Protein AF-0000000073029406 (afdb_homodimer)

Secondary structure (DSSP, 8-state):
----------GGGHHHHHHHHHHHHHHHHHHHHHHHHHHHHHHHHT-----TTPPP-PPP-SSHHHHHHHHHHHHHHHHHHHHHHHHHHHHHS-TTSHHHHHHHHHHHHHHHHHHHHHHHHHHHHHHH-TTPPPPPPPPPP-----HHHHHHHHHHHHHHHHHHHHHHHHHHHHHHHH--/----------GGGHHHHHHHHHHHHHHHHHHHHHHHHHHHHHHHHT-----TTPPP-PPP-SSHHHHHHHHHHHHHHHHHHHHHHHHHHHHHS-TTSHHHHHHHHHHHHHHHHHHHHHHHHHHHHHHH-TTPPPPPPPPPP-----HHHHHHHHHHHHHHHHHHHHHHHHHHHHHHHH--

Nearest PDB structures (foldseek):
  4mhl-assembly1_A  TM=6.253E-01  e=1.022E-01  Homo sapiens
  8d74-assembly1_D  TM=6.247E-01  e=1.801E-01  Homo sapiens
  1emr-assembly1_A  TM=6.175E-01  e=2.102E-01  Homo sapiens
  1cnt-assembly2_3  TM=7.368E-01  e=1.152E+00  Homo sapiens
  7w7j-assembly1_A  TM=5.923E-01  e=2.251E+00  Equus caballus

Structure (mmCIF, N/CA/C/O backbone):
data_AF-0000000073029406-model_v1
#
loop_
_entity.id
_entity.type
_entity.pdbx_description
1 polymer 'Ciliary neurotrophic factor'
#
loop_
_atom_site.group_PDB
_atom_site.id
_atom_site.type_symbol
_atom_site.label_atom_id
_atom_site.label_alt_id
_atom_site.label_comp_id
_atom_site.label_asym_id
_atom_site.label_entity_id
_atom_site.label_seq_id
_atom_site.pdbx_PDB_ins_code
_atom_site.Cartn_x
_atom_site.Cartn_y
_atom_site.Cartn_z
_atom_site.occupancy
_atom_site.B_iso_or_equiv
_atom_site.auth_seq_id
_atom_site.auth_comp_id
_atom_site.auth_asym_id
_atom_site.auth_atom_id
_atom_site.pdbx_PDB_model_num
ATOM 1 N N . MET A 1 1 ? -9.586 -21.781 -35.562 1 22.88 1 MET A N 1
ATOM 2 C CA . MET A 1 1 ? -10.586 -22.625 -34.938 1 22.88 1 MET A CA 1
ATOM 3 C C . MET A 1 1 ? -10.109 -23.109 -33.562 1 22.88 1 MET A C 1
ATOM 5 O O . MET A 1 1 ? -9.398 -24.109 -33.469 1 22.88 1 MET A O 1
ATOM 9 N N . LEU A 1 2 ? -9.547 -22.172 -32.812 1 30.31 2 LEU A N 1
ATOM 10 C CA . LEU A 1 2 ? -8.781 -22.312 -31.562 1 30.31 2 LEU A CA 1
ATOM 11 C C . LEU A 1 2 ? -9.57 -23.094 -30.531 1 30.31 2 LEU A C 1
ATOM 13 O O . LEU A 1 2 ? -10.625 -22.641 -30.062 1 30.31 2 LEU A O 1
ATOM 17 N N . GLU A 1 3 ? -9.703 -24.406 -30.656 1 30.16 3 GLU A N 1
ATOM 18 C CA . GLU A 1 3 ? -10.398 -25.375 -29.828 1 30.16 3 GLU A CA 1
ATOM 19 C C . GLU A 1 3 ? -10.078 -25.172 -28.344 1 30.16 3 GLU A C 1
ATOM 21 O O . GLU A 1 3 ? -8.922 -25.281 -27.938 1 30.16 3 GLU A O 1
ATOM 26 N N . THR A 1 4 ? -10.57 -24.203 -27.734 1 38.28 4 THR A N 1
ATOM 27 C CA . THR A 1 4 ? -10.531 -24 -26.297 1 38.28 4 THR A CA 1
ATOM 28 C C . THR A 1 4 ? -10.82 -25.312 -25.562 1 38.28 4 THR A C 1
ATOM 30 O O . THR A 1 4 ? -11.938 -25.844 -25.641 1 38.28 4 THR A O 1
ATOM 33 N N . ALA A 1 5 ? -9.938 -26.281 -25.516 1 40.28 5 ALA A N 1
ATOM 34 C CA . ALA A 1 5 ? -10.023 -27.625 -24.953 1 40.28 5 ALA A CA 1
ATOM 35 C C . ALA A 1 5 ? -10.711 -27.609 -23.594 1 40.28 5 ALA A C 1
ATOM 37 O O . ALA A 1 5 ? -10.25 -26.953 -22.672 1 40.28 5 ALA A O 1
ATOM 38 N N . ARG A 1 6 ? -11.953 -27.828 -23.484 1 44.91 6 ARG A N 1
ATOM 39 C CA . ARG A 1 6 ? -12.859 -28.094 -22.359 1 44.91 6 ARG A CA 1
ATOM 40 C C . ARG A 1 6 ? -12.281 -29.141 -21.422 1 44.91 6 ARG A C 1
ATOM 42 O O . ARG A 1 6 ? -11.984 -30.266 -21.844 1 44.91 6 ARG A O 1
ATOM 49 N N . ALA A 1 7 ? -11.484 -28.859 -20.453 1 52.12 7 ALA A N 1
ATOM 50 C CA . ALA A 1 7 ? -11.102 -29.906 -19.5 1 52.12 7 ALA A CA 1
ATOM 51 C C . ALA A 1 7 ? -12.328 -30.562 -18.891 1 52.12 7 ALA A C 1
ATOM 53 O O . ALA A 1 7 ? -13.008 -29.953 -18.047 1 52.12 7 ALA A O 1
ATOM 54 N N . ALA A 1 8 ? -13.102 -31.281 -19.547 1 56.12 8 ALA A N 1
ATOM 55 C CA . ALA A 1 8 ? -14.281 -31.984 -19.062 1 56.12 8 ALA A CA 1
ATOM 56 C C . ALA A 1 8 ? -13.891 -33.125 -18.094 1 56.12 8 ALA A C 1
ATOM 58 O O . ALA A 1 8 ? -13 -33.906 -18.406 1 56.12 8 ALA A O 1
ATOM 59 N N . PRO A 1 9 ? -14.188 -32.938 -16.75 1 58.25 9 PRO A N 1
ATOM 60 C CA . PRO A 1 9 ? -13.992 -34.094 -15.883 1 58.25 9 PRO A CA 1
ATOM 61 C C . PRO A 1 9 ? -14.555 -35.375 -16.5 1 58.25 9 PRO A C 1
ATOM 63 O O . PRO A 1 9 ? -15.414 -35.312 -17.375 1 58.25 9 PRO A O 1
ATOM 66 N N . HIS A 1 10 ? -13.93 -36.438 -16.328 1 58 10 HIS A N 1
ATOM 67 C CA . HIS A 1 10 ? -14.594 -37.688 -16.672 1 58 10 HIS A CA 1
ATOM 68 C C . HIS A 1 10 ? -16.031 -37.688 -16.172 1 58 10 HIS A C 1
ATOM 70 O O . HIS A 1 10 ? -16.359 -37.031 -15.18 1 58 10 HIS A O 1
ATOM 76 N N . SER A 1 11 ? -17.062 -38.031 -16.844 1 58.53 11 SER A N 1
ATOM 77 C CA . SER A 1 11 ? -18.516 -38.062 -16.703 1 58.53 11 SER A CA 1
ATOM 78 C C . SER A 1 11 ? -18.922 -38.125 -15.242 1 58.53 11 SER A C 1
ATOM 80 O O . SER A 1 11 ? -19.797 -37.375 -14.805 1 58.53 11 SER A O 1
ATOM 82 N N . GLY A 1 12 ? -18.547 -39 -14.422 1 61.97 12 GLY A N 1
ATOM 83 C CA . GLY A 1 12 ? -19.047 -39.25 -13.078 1 61.97 12 GLY A CA 1
ATOM 84 C C . GLY A 1 12 ? -18.562 -38.219 -12.07 1 61.97 12 GLY A C 1
ATOM 85 O O . GLY A 1 12 ? -19.109 -38.125 -10.961 1 61.97 12 GLY A O 1
ATOM 86 N N . ASN A 1 13 ? -17.562 -37.344 -12.414 1 75.69 13 ASN A N 1
ATOM 87 C CA . ASN A 1 13 ? -16.938 -36.531 -11.367 1 75.69 13 ASN A CA 1
ATOM 88 C C . ASN A 1 13 ? -17.234 -35.062 -11.547 1 75.69 13 ASN A C 1
ATOM 90 O O . ASN A 1 13 ? -16.562 -34.219 -10.953 1 75.69 13 ASN A O 1
ATOM 94 N N . VAL A 1 14 ? -18.297 -34.906 -12.32 1 79.44 14 VAL A N 1
ATOM 95 C CA . VAL A 1 14 ? -18.625 -33.531 -12.633 1 79.44 14 VAL A CA 1
ATOM 96 C C . VAL A 1 14 ? -19.125 -32.812 -11.383 1 79.44 14 VAL A C 1
ATOM 98 O O . VAL A 1 14 ? -18.703 -31.688 -11.094 1 79.44 14 VAL A O 1
ATOM 101 N N . ASP A 1 15 ? -19.953 -33.562 -10.703 1 85.25 15 ASP A N 1
ATOM 102 C CA . ASP A 1 15 ? -20.484 -32.969 -9.484 1 85.25 15 ASP A CA 1
ATOM 103 C C . ASP A 1 15 ? -19.391 -32.688 -8.469 1 85.25 15 ASP A C 1
ATOM 105 O O . ASP A 1 15 ? -19.391 -31.641 -7.816 1 85.25 15 ASP A O 1
ATOM 109 N N . LYS A 1 16 ? -18.516 -33.656 -8.398 1 87.75 16 LYS A N 1
ATOM 110 C CA . LYS A 1 16 ? -17.391 -33.469 -7.477 1 87.75 16 LYS A CA 1
ATOM 111 C C . LYS A 1 16 ? -16.516 -32.312 -7.891 1 87.75 16 LYS A C 1
ATOM 113 O O . LYS A 1 16 ? -16.062 -31.531 -7.043 1 87.75 16 LYS A O 1
ATOM 118 N N . TYR A 1 17 ? -16.375 -32.125 -9.148 1 90.06 17 TYR A N 1
ATOM 119 C CA . TYR A 1 17 ? -15.547 -31.031 -9.672 1 90.06 17 TYR A CA 1
ATOM 120 C C . TYR A 1 17 ? -16.203 -29.672 -9.414 1 90.06 17 TYR A C 1
ATOM 122 O O . TYR A 1 17 ? -15.531 -28.734 -8.969 1 90.06 17 TYR A O 1
ATOM 130 N N . GLN A 1 18 ? -17.453 -29.625 -9.648 1 90.25 18 GLN A N 1
ATOM 131 C CA . GLN A 1 18 ? -18.156 -28.359 -9.477 1 90.25 18 GLN A CA 1
ATOM 132 C C . GLN A 1 18 ? -18.141 -27.922 -8.016 1 90.25 18 GLN A C 1
ATOM 134 O O . GLN A 1 18 ? -17.938 -26.734 -7.73 1 90.25 18 GLN A O 1
ATOM 139 N N . LYS A 1 19 ? -18.281 -28.875 -7.191 1 91.56 19 LYS A N 1
ATOM 140 C CA . LYS A 1 19 ? -18.25 -28.562 -5.766 1 91.56 19 LYS A CA 1
ATOM 141 C C . LYS A 1 19 ? -16.859 -28.094 -5.336 1 91.56 19 LYS A C 1
ATOM 143 O O . LYS A 1 19 ? -16.734 -27.109 -4.609 1 91.56 19 LYS A O 1
ATOM 148 N N . ALA A 1 20 ? -15.891 -28.812 -5.777 1 93.25 20 ALA A N 1
ATOM 149 C CA . ALA A 1 20 ? -14.516 -28.453 -5.457 1 93.25 20 ALA A CA 1
ATOM 150 C C . ALA A 1 20 ? -14.156 -27.078 -6.012 1 93.25 20 ALA A C 1
ATOM 152 O O . ALA A 1 20 ? -13.469 -26.297 -5.355 1 93.25 20 ALA A O 1
ATOM 153 N N . LEU A 1 21 ? -14.633 -26.797 -7.16 1 93.81 21 LEU A N 1
ATOM 154 C CA . LEU A 1 21 ? -14.367 -25.516 -7.797 1 93.81 21 LEU A CA 1
ATOM 155 C C . LEU A 1 21 ? -15.016 -24.375 -7.023 1 93.81 21 LEU A C 1
ATOM 157 O O . LEU A 1 21 ? -14.398 -23.328 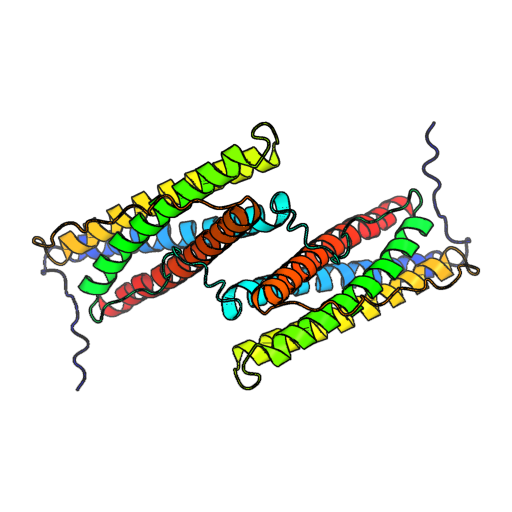-6.801 1 93.81 21 LEU A O 1
ATOM 161 N N . GLU A 1 22 ? -16.203 -24.578 -6.594 1 93.62 22 GLU A N 1
ATOM 162 C CA . GLU A 1 22 ? -16.922 -23.562 -5.828 1 93.62 22 GLU A CA 1
ATOM 163 C C . GLU A 1 22 ? -16.203 -23.25 -4.52 1 93.62 22 GLU A C 1
ATOM 165 O O . GLU A 1 22 ? -16.078 -22.094 -4.133 1 93.62 22 GLU A O 1
ATOM 170 N N . GLN A 1 23 ? -15.703 -24.266 -3.9 1 94.69 23 GLN A N 1
ATOM 171 C CA . GLN A 1 23 ? -14.953 -24.094 -2.664 1 94.69 23 GLN A CA 1
ATOM 172 C C . GLN A 1 23 ? -13.664 -23.312 -2.912 1 94.69 23 GLN A C 1
ATOM 174 O O . GLN A 1 23 ? -13.266 -22.484 -2.098 1 94.69 23 GLN A O 1
ATOM 179 N N . THR A 1 24 ? -13.07 -23.641 -4 1 95.5 24 THR A N 1
ATOM 180 C CA . THR A 1 24 ? -11.828 -22.969 -4.359 1 95.5 24 THR A CA 1
ATOM 181 C C . THR A 1 24 ? -12.078 -21.484 -4.648 1 95.5 24 THR A C 1
ATOM 183 O O . THR A 1 24 ? -11.297 -20.625 -4.238 1 95.5 24 THR A O 1
ATOM 186 N N . ILE A 1 25 ? -13.141 -21.188 -5.277 1 94.56 25 ILE A N 1
ATOM 187 C CA . ILE A 1 25 ? -13.492 -19.797 -5.59 1 94.56 25 ILE A CA 1
ATOM 188 C C . ILE A 1 25 ? -13.75 -19.031 -4.297 1 94.56 25 ILE A C 1
ATOM 190 O O . ILE A 1 25 ? -13.242 -17.922 -4.121 1 94.56 25 ILE A O 1
ATOM 194 N N . GLU A 1 26 ? -14.43 -19.641 -3.367 1 94.94 26 GLU A N 1
ATOM 195 C CA . GLU A 1 26 ? -14.734 -18.984 -2.102 1 94.94 26 GLU A CA 1
ATOM 196 C C . GLU A 1 26 ? -13.469 -18.719 -1.299 1 94.94 26 GLU A C 1
ATOM 198 O O . GLU A 1 26 ? -13.305 -17.641 -0.734 1 94.94 26 GLU A O 1
ATOM 203 N N . LEU A 1 27 ? -12.633 -19.688 -1.264 1 96 27 LEU A N 1
ATOM 204 C CA . LEU A 1 27 ? -11.367 -19.516 -0.561 1 96 27 LEU A CA 1
ATOM 205 C C . LEU A 1 27 ? -10.531 -18.422 -1.211 1 96 27 LEU A C 1
ATOM 207 O O . LEU A 1 27 ? -9.883 -17.625 -0.516 1 96 27 LEU A O 1
ATOM 211 N N . SER A 1 28 ? -10.531 -18.406 -2.523 1 95.12 28 SER A N 1
ATOM 212 C CA . SER A 1 28 ? -9.758 -17.406 -3.254 1 95.12 28 SER A CA 1
ATOM 213 C C . SER A 1 28 ? -10.273 -16 -2.967 1 95.12 28 SER A C 1
ATOM 215 O O . SER A 1 28 ? -9.484 -15.062 -2.811 1 95.12 28 SER A O 1
ATOM 217 N N . LYS A 1 29 ? -11.594 -15.836 -2.861 1 92.88 29 LYS A N 1
ATOM 218 C CA . LYS A 1 29 ? -12.195 -14.547 -2.525 1 92.88 29 LYS A CA 1
ATOM 219 C C . LYS A 1 29 ? -11.75 -14.078 -1.141 1 92.88 29 LYS A C 1
ATOM 221 O O . LYS A 1 29 ? -11.32 -12.938 -0.973 1 92.88 29 LYS A O 1
ATOM 226 N N . LEU A 1 30 ? -11.844 -14.953 -0.212 1 93.69 30 LEU A N 1
ATOM 227 C CA . LEU A 1 30 ? -11.453 -14.656 1.161 1 93.69 30 LEU A CA 1
ATOM 228 C C . LEU A 1 30 ? -9.969 -14.312 1.24 1 93.69 30 LEU A C 1
ATOM 230 O O . LEU A 1 30 ? -9.586 -13.328 1.887 1 93.69 30 LEU A O 1
ATOM 234 N N . SER A 1 31 ? -9.156 -15.141 0.616 1 95.38 31 SER A N 1
ATOM 235 C CA . SER A 1 31 ? -7.707 -14.945 0.644 1 95.38 31 SER A CA 1
ATOM 236 C C . SER A 1 31 ? -7.312 -13.617 0.005 1 95.38 31 SER A C 1
ATOM 238 O O . SER A 1 31 ? -6.418 -12.93 0.496 1 95.38 31 SER A O 1
ATOM 240 N N . ASP A 1 32 ? -7.957 -13.273 -1.094 1 91.25 32 ASP A N 1
ATOM 241 C CA . ASP A 1 32 ? -7.707 -12.008 -1.782 1 91.25 32 ASP A CA 1
ATOM 242 C C . ASP A 1 32 ? -8.023 -10.82 -0.879 1 91.25 32 ASP A C 1
ATOM 244 O O . ASP A 1 32 ? -7.234 -9.875 -0.78 1 91.25 32 ASP A O 1
ATOM 248 N N . HIS A 1 33 ? -9.125 -10.906 -0.229 1 85.25 33 HIS A N 1
ATOM 249 C CA . HIS A 1 33 ? -9.531 -9.859 0.705 1 85.25 33 HIS A CA 1
ATOM 250 C C . HIS A 1 33 ? -8.539 -9.727 1.853 1 85.25 33 HIS A C 1
ATOM 252 O O . HIS A 1 33 ? -8.102 -8.625 2.182 1 85.25 33 HIS A O 1
ATOM 258 N N . GLU A 1 34 ? -8.141 -10.844 2.465 1 90.31 34 GLU A N 1
ATOM 259 C CA . GLU A 1 34 ? -7.223 -10.852 3.598 1 90.31 34 GLU A CA 1
ATOM 260 C C . GLU A 1 34 ? -5.832 -10.375 3.184 1 90.31 34 GLU A C 1
ATOM 262 O O . GLU A 1 34 ? -5.133 -9.727 3.967 1 90.31 34 GLU A O 1
ATOM 267 N N . ALA A 1 35 ? -5.457 -10.703 1.993 1 91.69 35 ALA A N 1
ATOM 268 C CA . ALA A 1 35 ? -4.164 -10.25 1.49 1 91.69 35 ALA A CA 1
ATOM 269 C C . ALA A 1 35 ? -4.125 -8.734 1.364 1 91.69 35 ALA A C 1
ATOM 271 O O . ALA A 1 35 ? -3.086 -8.109 1.605 1 91.69 35 ALA A O 1
ATOM 272 N N . GLY A 1 36 ? -5.25 -8.109 1.005 1 83.19 36 GLY A N 1
ATOM 273 C CA . GLY A 1 36 ? -5.336 -6.656 0.983 1 83.19 36 GLY A CA 1
ATOM 274 C C . GLY A 1 36 ? -5.152 -6.023 2.352 1 83.19 36 GLY A C 1
ATOM 275 O O . GLY A 1 36 ? -4.426 -5.039 2.492 1 83.19 36 GLY A O 1
ATOM 276 N N . ILE A 1 37 ? -5.805 -6.645 3.354 1 81.88 37 ILE A N 1
ATOM 277 C CA . ILE A 1 37 ? -5.68 -6.172 4.727 1 81.88 37 ILE A CA 1
ATOM 278 C C . ILE A 1 37 ? -4.23 -6.305 5.191 1 81.88 37 ILE A C 1
ATOM 280 O O . ILE A 1 37 ? -3.688 -5.395 5.82 1 81.88 37 ILE A O 1
ATOM 284 N N . LEU A 1 38 ? -3.592 -7.422 4.852 1 89.88 38 LEU A N 1
ATOM 285 C CA . LEU A 1 38 ? -2.201 -7.66 5.223 1 89.88 38 LEU A CA 1
ATOM 286 C C . LEU A 1 38 ? -1.284 -6.621 4.586 1 89.88 38 LEU A C 1
ATOM 288 O O . LEU A 1 38 ? -0.446 -6.027 5.266 1 89.88 38 LEU A O 1
ATOM 292 N N . LEU A 1 39 ? -1.454 -6.395 3.303 1 84.06 39 LEU A N 1
ATOM 293 C CA . LEU A 1 39 ? -0.622 -5.426 2.598 1 84.06 39 LEU A CA 1
ATOM 294 C C . LEU A 1 39 ? -0.772 -4.035 3.203 1 84.06 39 LEU A C 1
ATOM 296 O O . LEU A 1 39 ? 0.223 -3.348 3.443 1 84.06 39 LEU A O 1
ATOM 300 N N . THR A 1 40 ? -1.972 -3.65 3.527 1 73.56 40 THR A N 1
ATOM 301 C CA . THR A 1 40 ? -2.248 -2.344 4.117 1 73.56 40 THR A CA 1
ATOM 302 C C . THR A 1 40 ? -1.627 -2.236 5.508 1 73.56 40 THR A C 1
ATOM 304 O O . THR A 1 40 ? -1.038 -1.209 5.852 1 73.56 40 THR A O 1
ATOM 307 N N . SER A 1 41 ? -1.779 -3.289 6.289 1 75.94 41 SER A N 1
ATOM 308 C CA . SER A 1 41 ? -1.184 -3.314 7.621 1 75.94 41 SER A CA 1
ATOM 309 C C . SER A 1 41 ? 0.336 -3.215 7.551 1 75.94 41 SER A C 1
ATOM 311 O O . SER A 1 41 ? 0.959 -2.539 8.375 1 75.94 41 SER A O 1
ATOM 313 N N . TYR A 1 42 ? 0.938 -3.902 6.574 1 82.88 42 TYR A N 1
ATOM 314 C CA . TYR A 1 42 ? 2.383 -3.883 6.383 1 82.88 42 TYR A CA 1
ATOM 315 C C . TYR A 1 42 ? 2.873 -2.477 6.059 1 82.88 42 TYR A C 1
ATOM 317 O O . TYR A 1 42 ? 3.855 -2.006 6.637 1 82.88 42 TYR A O 1
ATOM 325 N N . VAL A 1 43 ? 2.189 -1.808 5.25 1 70.31 43 VAL A N 1
ATOM 326 C CA . VAL A 1 43 ? 2.615 -0.495 4.773 1 70.31 43 VAL A CA 1
ATOM 327 C C . VAL A 1 43 ? 2.326 0.558 5.844 1 70.31 43 VAL A C 1
ATOM 329 O O . VAL A 1 43 ? 3.127 1.474 6.051 1 70.31 43 VAL A O 1
ATOM 332 N N . SER A 1 44 ? 1.214 0.533 6.484 1 62.38 44 SER A N 1
ATOM 333 C CA . SER A 1 44 ? 0.797 1.577 7.414 1 62.38 44 SER A CA 1
ATOM 334 C C . SER A 1 44 ? 1.582 1.501 8.719 1 62.38 44 SER A C 1
ATOM 336 O O . SER A 1 44 ? 1.789 2.518 9.383 1 62.38 44 SER A O 1
ATOM 338 N N . ASN A 1 45 ? 1.8 0.433 9.211 1 55.56 45 ASN A N 1
ATOM 339 C CA . ASN A 1 45 ? 2.234 0.334 10.602 1 55.56 45 ASN A CA 1
ATOM 340 C C . ASN A 1 45 ? 3.742 0.133 10.703 1 55.56 45 ASN A C 1
ATOM 342 O O . ASN A 1 45 ? 4.332 0.348 11.766 1 55.56 45 ASN A O 1
ATOM 346 N N . LYS A 1 46 ? 4.391 -0.357 9.82 1 53.94 46 LYS A N 1
ATOM 347 C CA . LYS A 1 46 ? 5.648 -0.857 10.367 1 53.94 46 LYS A CA 1
ATOM 348 C C . LYS A 1 46 ? 6.828 -0.479 9.477 1 53.94 46 LYS A C 1
ATOM 350 O O . LYS A 1 46 ? 7.98 -0.539 9.906 1 53.94 46 LYS A O 1
ATOM 355 N N . ILE A 1 47 ? 6.477 -0.169 8.234 1 51.47 47 ILE A N 1
ATOM 356 C CA . ILE A 1 47 ? 7.738 0.088 7.547 1 51.47 47 ILE A CA 1
ATOM 357 C C . ILE A 1 47 ? 7.961 1.594 7.418 1 51.47 47 ILE A C 1
ATOM 359 O O . ILE A 1 47 ? 7.215 2.279 6.715 1 51.47 47 ILE A O 1
ATOM 363 N N . GLU A 1 48 ? 8.305 2.178 8.648 1 50.94 48 GLU A N 1
ATOM 364 C CA . GLU A 1 48 ? 8.867 3.514 8.461 1 50.94 48 GLU A CA 1
ATOM 365 C C . GLU A 1 48 ? 9.883 3.527 7.328 1 50.94 48 GLU A C 1
ATOM 367 O O . GLU A 1 48 ? 10.961 2.93 7.441 1 50.94 48 GLU A O 1
ATOM 372 N N . TRP A 1 49 ? 9.398 3.604 6.207 1 49.47 49 TRP A N 1
ATOM 373 C CA . TRP A 1 49 ? 10.359 3.828 5.133 1 49.47 49 TRP A CA 1
ATOM 374 C C . TRP A 1 49 ? 11.07 5.168 5.309 1 49.47 49 TRP A C 1
ATOM 376 O O . TRP A 1 49 ? 10.422 6.219 5.305 1 49.47 49 TRP A O 1
ATOM 386 N N . SER A 1 50 ? 11.812 5.156 6.359 1 51.41 50 SER A N 1
ATOM 387 C CA . SER A 1 50 ? 12.531 6.391 6.66 1 51.41 50 SER A CA 1
ATOM 388 C C . SER A 1 50 ? 13.328 6.879 5.453 1 51.41 50 SER A C 1
ATOM 390 O O . SER A 1 50 ? 14.289 6.227 5.035 1 51.41 50 SER A O 1
ATOM 392 N N . MET A 1 51 ? 12.578 7.168 4.469 1 57.97 51 MET A N 1
ATOM 393 C CA . MET A 1 51 ? 13.383 7.855 3.459 1 57.97 51 MET A CA 1
ATOM 394 C C . MET A 1 51 ? 13.555 9.328 3.814 1 57.97 51 MET A C 1
ATOM 396 O O . MET A 1 51 ? 12.609 9.977 4.27 1 57.97 51 MET A O 1
ATOM 400 N N . ASP A 1 52 ? 14.805 9.648 3.842 1 65.19 52 ASP A N 1
ATOM 401 C CA . ASP A 1 52 ? 15.094 11.062 4.086 1 65.19 52 ASP A CA 1
ATOM 402 C C . ASP A 1 52 ? 14.305 11.953 3.133 1 65.19 52 ASP A C 1
ATOM 404 O O . ASP A 1 52 ? 14.055 11.578 1.985 1 65.19 52 ASP A O 1
ATOM 408 N N . GLY A 1 53 ? 13.781 13.031 3.605 1 77.19 53 GLY A N 1
ATOM 409 C CA . GLY A 1 53 ? 13.148 14.039 2.773 1 77.19 53 GLY A CA 1
ATOM 410 C C . GLY A 1 53 ? 11.664 13.812 2.586 1 77.19 53 GLY A C 1
ATOM 411 O O . GLY A 1 53 ? 11.047 14.414 1.704 1 77.19 53 GLY A O 1
ATOM 412 N N . VAL A 1 54 ? 11.133 12.875 3.383 1 81.69 54 VAL A N 1
ATOM 413 C CA . VAL A 1 54 ? 9.695 12.641 3.305 1 81.69 54 VAL A CA 1
ATOM 414 C C . VAL A 1 54 ? 8.984 13.383 4.434 1 81.69 54 VAL A C 1
ATOM 416 O O . VAL A 1 54 ? 9.469 13.406 5.57 1 81.69 54 VAL A O 1
ATOM 419 N N . PRO A 1 55 ? 7.93 14.008 4.074 1 86.94 55 PRO A N 1
ATOM 420 C CA . PRO A 1 55 ? 7.207 14.75 5.109 1 86.94 55 PRO A CA 1
ATOM 421 C C . PRO A 1 55 ? 6.535 13.836 6.129 1 86.94 55 PRO A C 1
ATOM 423 O O . PRO A 1 55 ? 6.098 12.734 5.781 1 86.94 55 PRO A O 1
ATOM 426 N N . SER A 1 56 ? 6.539 14.398 7.363 1 84.62 56 SER A N 1
ATOM 427 C CA . SER A 1 56 ? 5.832 13.68 8.414 1 84.62 56 SER A CA 1
ATOM 428 C C . SER A 1 56 ? 4.324 13.852 8.289 1 84.62 56 SER A C 1
ATOM 430 O O . SER A 1 56 ? 3.846 14.938 7.953 1 84.62 56 SER A O 1
ATOM 432 N N . ALA A 1 57 ? 3.629 12.805 8.609 1 88.25 57 ALA A N 1
ATOM 433 C CA . ALA A 1 57 ? 2.17 12.852 8.562 1 88.25 57 ALA A CA 1
ATOM 434 C C . ALA A 1 57 ? 1.596 13.414 9.859 1 88.25 57 ALA A C 1
ATOM 436 O O . ALA A 1 57 ? 0.414 13.758 9.922 1 88.25 57 ALA A O 1
ATOM 437 N N . THR A 1 58 ? 2.359 13.539 10.852 1 87.19 58 THR A N 1
ATOM 438 C CA . THR A 1 58 ? 1.881 13.883 12.188 1 87.19 58 THR A CA 1
ATOM 439 C C . THR A 1 58 ? 1.403 15.328 12.234 1 87.19 58 THR A C 1
ATOM 441 O O . THR A 1 58 ? 2.057 16.219 11.695 1 87.19 58 THR A O 1
ATOM 444 N N . ILE A 1 59 ? 0.274 15.523 12.828 1 92.62 59 ILE A N 1
ATOM 445 C CA . ILE A 1 59 ? -0.245 16.875 13.016 1 92.62 59 ILE A CA 1
ATOM 446 C C . ILE A 1 59 ? 0.218 17.422 14.367 1 92.62 59 ILE A C 1
ATOM 448 O O . ILE A 1 59 ? -0.034 16.797 15.406 1 92.62 59 ILE A O 1
ATOM 452 N N . ALA A 1 60 ? 0.857 18.5 14.352 1 90.5 60 ALA A N 1
ATOM 453 C CA . ALA A 1 60 ? 1.396 19.109 15.562 1 90.5 60 ALA A CA 1
ATOM 454 C C . ALA A 1 60 ? 0.474 20.203 16.078 1 90.5 60 ALA A C 1
ATOM 456 O O . ALA A 1 60 ? -0.335 20.75 15.336 1 90.5 60 ALA A O 1
ATOM 457 N N . GLY A 1 61 ? 0.578 20.5 17.406 1 91.44 61 GLY A N 1
ATOM 458 C CA . GLY A 1 61 ? -0.195 21.547 18.047 1 91.44 61 GLY A CA 1
ATOM 459 C C . GLY A 1 61 ? -1.035 21.062 19.203 1 91.44 61 GLY A C 1
ATOM 460 O O . GLY A 1 61 ? -1.517 19.922 19.188 1 91.44 61 GLY A O 1
ATOM 461 N N . SER A 1 62 ? -1.22 21.938 20.109 1 89.88 62 SER A N 1
ATOM 462 C CA . SER A 1 62 ? -1.991 21.594 21.312 1 89.88 62 SER A CA 1
ATOM 463 C C . SER A 1 62 ? -3.379 22.219 21.266 1 89.88 62 SER A C 1
ATOM 465 O O . SER A 1 62 ? -4.297 21.766 21.953 1 89.88 62 SER A O 1
ATOM 467 N N . THR A 1 63 ? -3.598 23.312 20.516 1 87.56 63 THR A N 1
ATOM 468 C CA . THR A 1 63 ? -4.887 23.984 20.391 1 87.56 63 THR A CA 1
ATOM 469 C C . THR A 1 63 ? -5.469 23.766 19 1 87.56 63 THR A C 1
ATOM 471 O O . THR A 1 63 ? -4.734 23.469 18.047 1 87.56 63 THR A O 1
ATOM 474 N N . PRO A 1 64 ? -6.707 23.969 18.891 1 88.31 64 PRO A N 1
ATOM 475 C CA . PRO A 1 64 ? -7.324 23.859 17.562 1 88.31 64 PRO A CA 1
ATOM 476 C C . PRO A 1 64 ? -6.699 24.797 16.531 1 88.31 64 PRO A C 1
ATOM 478 O O . PRO A 1 64 ? -6.473 24.391 15.391 1 88.31 64 PRO A O 1
ATOM 481 N N . LYS A 1 65 ? -6.43 25.953 16.953 1 89 65 LYS A N 1
ATOM 482 C CA . LYS A 1 65 ? -5.832 26.906 16.031 1 89 65 LYS A CA 1
ATOM 483 C C . LYS A 1 65 ? -4.457 26.438 15.562 1 89 65 LYS A C 1
ATOM 485 O O . LYS A 1 65 ? -4.152 26.5 14.375 1 89 65 LYS A O 1
ATOM 490 N N . GLU A 1 66 ? -3.664 25.984 16.438 1 90.69 66 GLU A N 1
ATOM 491 C CA . GLU A 1 66 ? -2.332 25.5 16.109 1 90.69 66 GLU A CA 1
ATOM 492 C C . GLU A 1 66 ? -2.414 24.266 15.195 1 90.69 66 GLU A C 1
ATOM 494 O O . GLU A 1 66 ? -1.62 24.125 14.266 1 90.69 66 GLU A O 1
ATOM 499 N N . LYS A 1 67 ? -3.336 23.469 15.477 1 93.44 67 LYS A N 1
ATOM 500 C CA . LYS A 1 67 ? -3.508 22.266 14.68 1 93.44 67 LYS A CA 1
ATOM 501 C C . LYS A 1 67 ? -3.977 22.594 13.266 1 93.44 67 LYS A C 1
ATOM 503 O O . LYS A 1 67 ? -3.488 22.016 12.289 1 93.44 67 LYS A O 1
ATOM 508 N N . LEU A 1 68 ? -4.859 23.516 13.188 1 94.19 68 LEU A N 1
ATOM 509 C CA . LEU A 1 68 ? -5.336 23.953 11.883 1 94.19 68 LEU A CA 1
ATOM 510 C C . LEU A 1 68 ? -4.207 24.578 11.07 1 94.19 68 LEU A C 1
ATOM 512 O O . LEU A 1 68 ? -4.074 24.312 9.875 1 94.19 68 LEU A O 1
ATOM 516 N N . ARG A 1 69 ? -3.373 25.344 11.742 1 92.69 69 ARG A N 1
ATOM 517 C CA . ARG A 1 69 ? -2.232 25.953 11.055 1 92.69 69 ARG A CA 1
ATOM 518 C C . ARG A 1 69 ? -1.272 24.891 10.547 1 92.69 69 ARG A C 1
ATOM 520 O O . ARG A 1 69 ? -0.769 24.984 9.422 1 92.69 69 ARG A O 1
ATOM 527 N N . ASN A 1 70 ? -1.064 23.984 11.383 1 94.12 70 ASN A N 1
ATOM 528 C CA . ASN A 1 70 ? -0.182 22.906 10.992 1 94.12 70 ASN A CA 1
ATOM 529 C C . ASN A 1 70 ? -0.768 22.094 9.828 1 94.12 70 ASN A C 1
ATOM 531 O O . ASN A 1 70 ? -0.045 21.703 8.914 1 94.12 70 ASN A O 1
ATOM 535 N N . ILE A 1 71 ? -2.064 21.875 9.891 1 96.06 71 ILE A N 1
ATOM 536 C CA . ILE A 1 71 ? -2.74 21.141 8.828 1 96.06 71 ILE A CA 1
ATOM 537 C C . ILE A 1 71 ? -2.6 21.891 7.504 1 96.06 71 ILE A C 1
ATOM 539 O O . ILE A 1 71 ? -2.27 21.297 6.477 1 96.06 71 ILE A O 1
ATOM 543 N N . SER A 1 72 ? -2.832 23.156 7.531 1 95.06 72 SER A N 1
ATOM 544 C CA . SER A 1 72 ? -2.713 23.953 6.32 1 95.06 72 SER A CA 1
ATOM 545 C C . SER A 1 72 ? -1.306 23.891 5.742 1 95.06 72 SER A C 1
ATOM 547 O O . SER A 1 72 ? -1.133 23.641 4.543 1 95.06 72 SER A O 1
ATOM 549 N N . ASN A 1 73 ? -0.347 24.031 6.578 1 93.06 73 ASN A N 1
ATOM 550 C CA . ASN A 1 73 ? 1.049 23.984 6.156 1 93.06 73 ASN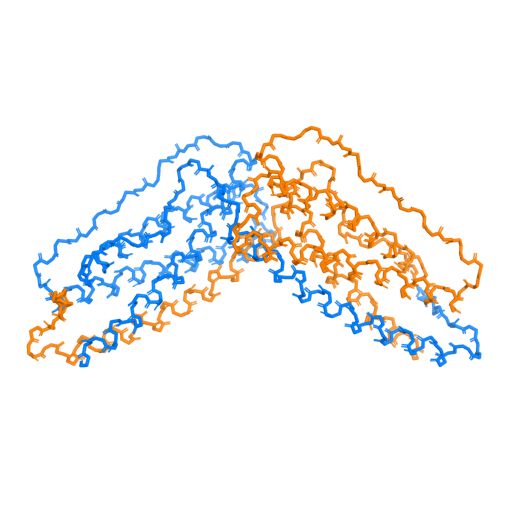 A CA 1
ATOM 551 C C . ASN A 1 73 ? 1.423 22.609 5.602 1 93.06 73 ASN A C 1
ATOM 553 O O . ASN A 1 73 ? 2.043 22.516 4.539 1 93.06 73 ASN A O 1
ATOM 557 N N . LYS A 1 74 ? 1.061 21.594 6.281 1 94.81 74 LYS A N 1
ATOM 558 C CA . LYS A 1 74 ? 1.423 20.234 5.883 1 94.81 74 LYS A CA 1
ATOM 559 C C . LYS A 1 74 ? 0.724 19.828 4.586 1 94.81 74 LYS A C 1
ATOM 561 O O . LYS A 1 74 ? 1.277 19.078 3.783 1 94.81 74 LYS A O 1
ATOM 566 N N . ALA A 1 75 ? -0.506 20.297 4.434 1 96.94 75 ALA A N 1
ATOM 567 C CA . ALA A 1 75 ? -1.188 20.031 3.166 1 96.94 75 ALA A CA 1
ATOM 568 C C . ALA A 1 75 ? -0.37 20.562 1.988 1 96.94 75 ALA A C 1
ATOM 570 O O . ALA A 1 75 ? -0.206 19.859 0.983 1 96.94 75 ALA A O 1
ATOM 571 N N . MET A 1 76 ? 0.201 21.703 2.148 1 95.56 76 MET A N 1
ATOM 572 C CA . MET A 1 76 ? 1.001 22.281 1.073 1 95.56 76 MET A CA 1
ATOM 573 C C . MET A 1 76 ? 2.33 21.547 0.928 1 95.56 76 MET A C 1
ATOM 575 O O . MET A 1 76 ? 2.846 21.406 -0.182 1 95.56 76 MET A O 1
ATOM 579 N N . ILE A 1 77 ? 2.848 21.141 2.043 1 94.12 77 ILE A N 1
ATOM 580 C CA . ILE A 1 77 ? 4.086 20.359 1.983 1 94.12 77 ILE A CA 1
ATOM 581 C C . ILE A 1 77 ? 3.857 19.078 1.184 1 94.12 77 ILE A C 1
ATOM 583 O O . ILE A 1 77 ? 4.633 18.766 0.279 1 94.12 77 ILE A O 1
ATOM 587 N N . PHE A 1 78 ? 2.809 18.344 1.438 1 96.06 78 PHE A N 1
ATOM 588 C CA . PHE A 1 78 ? 2.496 17.141 0.688 1 96.06 78 PHE A CA 1
ATOM 589 C C . PHE A 1 78 ? 2.188 17.469 -0.767 1 96.06 78 PHE A C 1
ATOM 591 O O . PHE A 1 78 ? 2.52 16.688 -1.668 1 96.06 78 PHE A O 1
ATOM 598 N N . HIS A 1 79 ? 1.525 18.609 -0.991 1 96.44 79 HIS A N 1
ATOM 599 C CA . HIS A 1 79 ? 1.274 19.078 -2.352 1 96.44 79 HIS A CA 1
ATOM 600 C C . HIS A 1 79 ? 2.564 19.125 -3.164 1 96.44 79 HIS A C 1
ATOM 602 O O . HIS A 1 79 ? 2.621 18.609 -4.277 1 96.44 79 HIS A O 1
ATOM 608 N N . TRP A 1 80 ? 3.549 19.656 -2.59 1 94.81 80 TRP A N 1
ATOM 609 C CA . TRP A 1 80 ? 4.82 19.812 -3.293 1 94.81 80 TRP A CA 1
ATOM 610 C C . TRP A 1 80 ? 5.52 18.453 -3.438 1 94.81 80 TRP A C 1
ATOM 612 O O . TRP A 1 80 ? 6.152 18.188 -4.461 1 94.81 80 TRP A O 1
ATOM 622 N N . HIS A 1 81 ? 5.434 17.688 -2.453 1 95 81 HIS A N 1
ATOM 623 C CA . HIS A 1 81 ? 6.07 16.375 -2.539 1 95 81 HIS A CA 1
ATOM 624 C C . HIS A 1 81 ? 5.379 15.492 -3.574 1 95 81 HIS A C 1
ATOM 626 O O . HIS A 1 81 ? 6.035 14.719 -4.27 1 95 81 HIS A O 1
ATOM 632 N N . ILE A 1 82 ? 4.125 15.57 -3.725 1 96.62 82 ILE A N 1
ATOM 633 C CA . ILE A 1 82 ? 3.416 14.797 -4.734 1 96.62 82 ILE A CA 1
ATOM 634 C C . ILE A 1 82 ? 3.77 15.32 -6.125 1 96.62 82 ILE A C 1
ATOM 636 O O . ILE A 1 82 ? 3.863 14.547 -7.082 1 96.62 82 ILE A O 1
ATOM 640 N N . ALA A 1 83 ? 4.051 16.641 -6.164 1 95.62 83 ALA A N 1
ATOM 641 C CA . ALA A 1 83 ? 4.566 17.188 -7.418 1 95.62 83 ALA A CA 1
ATOM 642 C C . ALA A 1 83 ? 5.895 16.531 -7.793 1 95.62 83 ALA A C 1
ATOM 644 O O . ALA A 1 83 ? 6.133 16.234 -8.961 1 95.62 83 ALA A O 1
ATOM 645 N N . MET A 1 84 ? 6.703 16.328 -6.824 1 94.44 84 MET A N 1
ATOM 646 C CA . MET A 1 84 ? 7.984 15.68 -7.066 1 94.44 84 MET A CA 1
ATOM 647 C C . MET A 1 84 ? 7.781 14.227 -7.48 1 94.44 84 MET A C 1
ATOM 649 O O . MET A 1 84 ? 8.438 13.742 -8.406 1 94.44 84 MET A O 1
ATOM 653 N N . VAL A 1 85 ? 6.875 13.547 -6.844 1 92.94 85 VAL A N 1
ATOM 654 C CA . VAL A 1 85 ? 6.543 12.18 -7.215 1 92.94 85 VAL A CA 1
ATOM 655 C C . VAL A 1 85 ? 6.062 12.133 -8.664 1 92.94 85 VAL A C 1
ATOM 657 O O . VAL A 1 85 ? 6.457 11.258 -9.43 1 92.94 85 VAL A O 1
ATOM 660 N N . THR A 1 86 ? 5.227 13.109 -9.023 1 94.75 86 THR A N 1
ATOM 661 C CA . THR A 1 86 ? 4.719 13.203 -10.391 1 94.75 86 THR A CA 1
ATOM 662 C C . THR A 1 86 ? 5.867 13.352 -11.383 1 94.75 86 THR A C 1
ATOM 664 O O . THR A 1 86 ? 5.895 12.672 -12.414 1 94.75 86 THR A O 1
ATOM 667 N N . LYS A 1 87 ? 6.766 14.164 -11.023 1 94.31 87 LYS A N 1
ATOM 668 C CA . LYS A 1 87 ? 7.941 14.367 -11.867 1 94.31 87 LYS A CA 1
ATOM 669 C C . LYS A 1 87 ? 8.719 13.062 -12.039 1 94.31 87 LYS A C 1
ATOM 671 O O . LYS A 1 87 ? 9.086 12.703 -13.164 1 94.31 87 LYS A O 1
ATOM 676 N N . TYR A 1 88 ? 8.938 12.406 -10.93 1 90.62 88 TYR A N 1
ATOM 677 C CA . TYR A 1 88 ? 9.672 11.148 -10.984 1 90.62 88 TYR A CA 1
ATOM 678 C C . TYR A 1 88 ? 8.938 10.125 -11.844 1 90.62 88 TYR A C 1
ATOM 680 O O . TYR A 1 88 ? 9.547 9.469 -12.688 1 90.62 88 TYR A O 1
ATOM 688 N N . MET A 1 89 ? 7.688 9.977 -11.648 1 91.06 89 MET A N 1
ATOM 689 C CA . MET A 1 89 ? 6.914 8.961 -12.359 1 91.06 89 MET A CA 1
ATOM 690 C C . MET A 1 89 ? 6.836 9.273 -13.852 1 91.06 89 MET A C 1
ATOM 692 O O . MET A 1 89 ? 6.867 8.367 -14.68 1 91.06 89 MET A O 1
ATOM 696 N N . THR A 1 90 ? 6.746 10.602 -14.188 1 91.94 90 THR A N 1
ATOM 697 C CA . THR A 1 90 ? 6.695 11.023 -15.586 1 91.94 90 THR A CA 1
ATOM 698 C C . THR A 1 90 ? 7.992 10.664 -16.297 1 91.94 90 THR A C 1
ATOM 700 O O . THR A 1 90 ? 7.973 10.297 -17.484 1 91.94 90 THR A O 1
ATOM 703 N N . LYS A 1 91 ? 9.07 10.672 -15.594 1 89.5 91 LYS A N 1
ATOM 704 C CA . LYS A 1 91 ? 10.375 10.375 -16.172 1 89.5 91 LYS A CA 1
ATOM 705 C C . LYS A 1 91 ? 10.617 8.875 -16.25 1 89.5 91 LYS A C 1
ATOM 707 O O . LYS A 1 91 ? 11.289 8.391 -17.156 1 89.5 91 LYS A O 1
ATOM 712 N N . MET A 1 92 ? 10.023 8.188 -15.328 1 85.19 92 MET A N 1
ATOM 713 C CA . MET A 1 92 ? 10.375 6.781 -15.172 1 85.19 92 MET A CA 1
ATOM 714 C C . MET A 1 92 ? 9.422 5.887 -15.953 1 85.19 92 MET A C 1
ATOM 716 O O . MET A 1 92 ? 9.797 4.789 -16.375 1 85.19 92 MET A O 1
ATOM 720 N N . LEU A 1 93 ? 8.273 6.352 -16.094 1 83.31 93 LEU A N 1
ATOM 721 C CA . LEU A 1 93 ? 7.25 5.5 -16.703 1 83.31 93 LEU A CA 1
ATOM 722 C C . LEU A 1 93 ? 6.934 5.941 -18.125 1 83.31 93 LEU A C 1
ATOM 724 O O . LEU A 1 93 ? 7.23 7.074 -18.5 1 83.31 93 LEU A O 1
ATOM 728 N N . GLU A 1 94 ? 6.461 5.004 -18.844 1 83.88 94 GLU A N 1
ATOM 729 C CA . GLU A 1 94 ? 5.941 5.359 -20.156 1 83.88 94 GLU A CA 1
ATOM 730 C C . GLU A 1 94 ? 4.629 6.133 -20.031 1 83.88 94 GLU A C 1
ATOM 732 O O . GLU A 1 94 ? 3.59 5.559 -19.703 1 83.88 94 GLU A O 1
ATOM 737 N N . VAL A 1 95 ? 4.648 7.344 -20.406 1 86.06 95 VAL A N 1
ATOM 738 C CA . VAL A 1 95 ? 3.539 8.266 -20.156 1 86.06 95 VAL A CA 1
ATOM 739 C C . VAL A 1 95 ? 2.355 7.898 -21.047 1 86.06 95 VAL A C 1
ATOM 741 O O . VAL A 1 95 ? 1.203 8.18 -20.703 1 86.06 95 VAL A O 1
ATOM 744 N N . SER A 1 96 ? 2.648 7.176 -22.078 1 88.5 96 SER A N 1
ATOM 745 C CA . SER A 1 96 ? 1.571 6.816 -23 1 88.5 96 SER A CA 1
ATOM 746 C C . SER A 1 96 ? 0.802 5.602 -22.5 1 88.5 96 SER A C 1
ATOM 748 O O . SER A 1 96 ? -0.286 5.297 -23 1 88.5 96 SER A O 1
ATOM 750 N N . ASP A 1 97 ? 1.345 4.965 -21.562 1 86.75 97 ASP A N 1
ATOM 751 C CA . ASP A 1 97 ? 0.682 3.807 -20.969 1 86.75 97 ASP A CA 1
ATOM 752 C C . ASP A 1 97 ? -0.564 4.227 -20.188 1 86.75 97 ASP A C 1
ATOM 754 O O . ASP A 1 97 ? -0.542 5.219 -19.453 1 86.75 97 ASP A O 1
ATOM 758 N N . ASN A 1 98 ? -1.667 3.52 -20.422 1 85.75 98 ASN A N 1
ATOM 759 C CA . ASN A 1 98 ? -2.941 3.854 -19.797 1 85.75 98 ASN A CA 1
ATOM 760 C C . ASN A 1 98 ? -2.832 3.865 -18.266 1 85.75 98 ASN A C 1
ATOM 762 O O . ASN A 1 98 ? -3.326 4.785 -17.625 1 85.75 98 ASN A O 1
ATOM 766 N N . ASP A 1 99 ? -2.211 2.875 -17.75 1 79.69 99 ASP A N 1
ATOM 767 C CA . ASP A 1 99 ? -2.049 2.799 -16.312 1 79.69 99 ASP A CA 1
ATOM 768 C C . ASP A 1 99 ? -1.245 3.986 -15.781 1 79.69 99 ASP A C 1
ATOM 770 O O . ASP A 1 99 ? -1.513 4.488 -14.688 1 79.69 99 ASP A O 1
ATOM 774 N N . THR A 1 100 ? -0.25 4.367 -16.547 1 86.62 100 THR A N 1
ATOM 775 C CA . THR A 1 100 ? 0.549 5.531 -16.172 1 86.62 100 THR A CA 1
ATOM 776 C C . THR A 1 100 ? -0.295 6.801 -16.203 1 86.62 100 THR A C 1
ATOM 778 O O . THR A 1 100 ? -0.205 7.637 -15.312 1 86.62 100 THR A O 1
ATOM 781 N N . GLN A 1 101 ? -1.171 6.914 -17.141 1 91.38 101 GLN A N 1
ATOM 782 C CA . GLN A 1 101 ? -2.045 8.078 -17.25 1 91.38 101 GLN A CA 1
ATOM 783 C C . GLN A 1 101 ? -3.004 8.148 -16.062 1 91.38 101 GLN A C 1
ATOM 785 O O . GLN A 1 101 ? -3.252 9.234 -15.523 1 91.38 101 GLN A O 1
ATOM 790 N N . ILE A 1 102 ? -3.523 7.059 -15.727 1 90.88 102 ILE A N 1
ATOM 791 C CA . ILE A 1 102 ? -4.426 7.012 -14.578 1 90.88 102 ILE A CA 1
ATOM 792 C C . ILE A 1 102 ? -3.689 7.461 -13.32 1 90.88 102 ILE A C 1
ATOM 794 O O . ILE A 1 102 ? -4.188 8.305 -12.57 1 90.88 102 ILE A O 1
ATOM 798 N N . LEU A 1 103 ? -2.486 6.914 -13.133 1 90.88 103 LEU A N 1
ATOM 799 C CA . LEU A 1 103 ? -1.688 7.273 -11.961 1 90.88 103 LEU A CA 1
ATOM 800 C C . LEU A 1 103 ? -1.401 8.766 -11.938 1 90.88 103 LEU A C 1
ATOM 802 O O . LEU A 1 103 ? -1.58 9.422 -10.914 1 90.88 103 LEU A O 1
ATOM 806 N N . LEU A 1 104 ? -0.974 9.281 -13.086 1 94.75 104 LEU A N 1
ATOM 807 C CA . LEU A 1 104 ? -0.643 10.695 -13.164 1 94.75 104 LEU A CA 1
ATOM 808 C C . LEU A 1 104 ? -1.873 11.555 -12.898 1 94.75 104 LEU A C 1
ATOM 810 O O . LEU A 1 104 ? -1.773 12.617 -12.273 1 94.75 104 LEU A O 1
ATOM 814 N N . GLY A 1 105 ? -3.027 11.125 -13.367 1 96 105 GLY A N 1
ATOM 815 C CA . GLY A 1 105 ? -4.27 11.812 -13.062 1 96 105 GLY A CA 1
ATOM 816 C C . GLY A 1 105 ? -4.602 11.828 -11.578 1 96 105 GLY A C 1
ATOM 817 O O . GLY A 1 105 ? -4.984 12.867 -11.039 1 96 105 GLY A O 1
ATOM 818 N N . LEU A 1 106 ? -4.426 10.68 -10.992 1 94.75 106 LEU A N 1
ATOM 819 C CA . LEU A 1 106 ? -4.691 10.578 -9.555 1 94.75 106 LEU A CA 1
ATOM 820 C C . LEU A 1 106 ? -3.74 11.469 -8.766 1 94.75 106 LEU A C 1
ATOM 822 O O . LEU A 1 106 ? -4.141 12.078 -7.77 1 94.75 106 LEU A O 1
ATOM 826 N N . LEU A 1 107 ? -2.49 11.516 -9.203 1 96.81 107 LEU A N 1
ATOM 827 C CA . LEU A 1 107 ? -1.521 12.398 -8.562 1 96.81 107 LEU A CA 1
ATOM 828 C C . LEU A 1 107 ? -1.949 13.852 -8.68 1 96.81 107 LEU A C 1
ATOM 830 O O . LEU A 1 107 ? -1.897 14.602 -7.707 1 96.81 107 LEU A O 1
ATOM 834 N N . SER A 1 108 ? -2.379 14.242 -9.789 1 97.12 108 SER A N 1
ATOM 835 C CA . SER A 1 108 ? -2.834 15.609 -10.031 1 97.12 108 SER A CA 1
ATOM 836 C C . SER A 1 108 ? -4.043 15.945 -9.164 1 97.12 108 SER A C 1
ATOM 838 O O . SER A 1 108 ? -4.102 17.016 -8.555 1 97.12 108 SER A O 1
ATOM 840 N N . ASP A 1 109 ? -4.984 15.039 -9.156 1 97.12 109 ASP A N 1
ATOM 841 C CA . ASP A 1 109 ? -6.176 15.25 -8.344 1 97.12 109 ASP A CA 1
ATOM 842 C C . ASP A 1 109 ? -5.809 15.43 -6.871 1 97.12 109 ASP A C 1
ATOM 844 O O . ASP A 1 109 ? -6.379 16.281 -6.18 1 97.12 109 ASP A O 1
ATOM 848 N N . SER A 1 110 ? -4.922 14.578 -6.441 1 97.44 110 SER A N 1
ATOM 849 C CA . SER A 1 110 ? -4.516 14.641 -5.039 1 97.44 110 SER A CA 1
ATOM 850 C C . SER A 1 110 ? -3.865 15.984 -4.719 1 97.44 110 SER A C 1
ATOM 852 O O . SER A 1 110 ? -4.094 16.547 -3.65 1 97.44 110 SER A O 1
ATOM 854 N N . ARG A 1 111 ? -3.064 16.5 -5.598 1 97.06 111 ARG A N 1
ATOM 855 C CA . ARG A 1 111 ? -2.453 17.812 -5.402 1 97.06 111 ARG A CA 1
ATOM 856 C C . ARG A 1 111 ? -3.516 18.891 -5.293 1 97.06 111 ARG A C 1
ATOM 858 O O . ARG A 1 111 ? -3.439 19.766 -4.418 1 97.06 111 ARG A O 1
ATOM 865 N N . ASP A 1 112 ? -4.426 18.812 -6.152 1 97.25 112 ASP A N 1
ATOM 866 C CA . ASP A 1 112 ? -5.504 19.797 -6.141 1 97.25 112 ASP A CA 1
ATOM 867 C C . ASP A 1 112 ? -6.293 19.734 -4.836 1 97.25 112 ASP A C 1
ATOM 869 O O . ASP A 1 112 ? -6.664 20.766 -4.273 1 97.25 112 ASP A O 1
ATOM 873 N N . ARG A 1 113 ? -6.555 18.531 -4.387 1 97.5 113 ARG A N 1
ATOM 874 C CA . ARG A 1 113 ? -7.293 18.344 -3.145 1 97.5 113 ARG A CA 1
ATOM 875 C C . ARG A 1 113 ? -6.539 18.953 -1.963 1 97.5 113 ARG A C 1
ATOM 877 O O . ARG A 1 113 ? -7.141 19.562 -1.081 1 97.5 113 ARG A O 1
ATOM 884 N N . LEU A 1 114 ? -5.266 18.703 -1.99 1 97.5 114 LEU A N 1
ATOM 885 C CA . LEU A 1 114 ? -4.441 19.219 -0.904 1 97.5 114 LEU A CA 1
ATOM 886 C C . LEU A 1 114 ? -4.449 20.75 -0.894 1 97.5 114 LEU A C 1
ATOM 888 O O . LEU A 1 114 ? -4.547 21.359 0.169 1 97.5 114 LEU A O 1
ATOM 892 N N . LYS A 1 115 ? -4.352 21.359 -2.031 1 96.06 115 LYS A N 1
ATOM 893 C CA . LYS A 1 115 ? -4.418 22.812 -2.129 1 96.06 115 LYS A CA 1
ATOM 894 C C . LYS A 1 115 ? -5.762 23.344 -1.638 1 96.06 115 LYS A C 1
ATOM 896 O O . LYS A 1 115 ? -5.82 24.328 -0.894 1 96.06 115 LYS A O 1
ATOM 901 N N . LYS A 1 116 ? -6.812 22.703 -2.029 1 97.19 116 LYS A N 1
ATOM 902 C CA . LYS A 1 116 ? -8.148 23.094 -1.599 1 97.19 116 LYS A CA 1
ATOM 903 C C . LYS A 1 116 ? -8.312 22.938 -0.089 1 97.19 116 LYS A C 1
ATOM 905 O O . LYS A 1 116 ? -8.914 23.781 0.567 1 97.19 116 LYS A O 1
ATOM 910 N N . LEU A 1 117 ? -7.816 21.844 0.431 1 97.38 117 LEU A N 1
ATOM 911 C CA . LEU A 1 117 ? -7.883 21.609 1.871 1 97.38 117 LEU A CA 1
ATOM 912 C C . LEU A 1 117 ? -7.145 22.719 2.627 1 97.38 117 LEU A C 1
ATOM 914 O O . LEU A 1 117 ? -7.668 23.266 3.604 1 97.38 117 LEU A O 1
ATOM 918 N N . SER A 1 118 ? -5.941 23 2.17 1 96.31 118 SER A N 1
ATOM 919 C CA . SER A 1 118 ? -5.188 24.078 2.799 1 96.31 118 SER A CA 1
ATOM 920 C C . SER A 1 118 ? -5.98 25.391 2.805 1 96.31 118 SER A C 1
ATOM 922 O O . SER A 1 118 ? -6.043 26.078 3.824 1 96.31 118 SER A O 1
ATOM 924 N N . GLY A 1 119 ? -6.57 25.719 1.719 1 94.56 119 GLY A N 1
ATOM 925 C CA . GLY A 1 119 ? -7.383 26.906 1.625 1 94.56 119 GLY A CA 1
ATOM 926 C C . GLY A 1 119 ? -8.562 26.922 2.584 1 94.56 119 GLY A C 1
ATOM 927 O O . GLY A 1 119 ? -8.844 27.938 3.221 1 94.56 119 GLY A O 1
ATOM 928 N N . ARG A 1 120 ? -9.234 25.828 2.684 1 95.38 120 ARG A N 1
ATOM 929 C CA . ARG A 1 120 ? -10.391 25.719 3.568 1 95.38 120 ARG A CA 1
ATOM 930 C C . ARG A 1 120 ? -9.977 25.875 5.027 1 95.38 120 ARG A C 1
ATOM 932 O O . ARG A 1 120 ? -10.688 26.5 5.82 1 95.38 120 ARG A O 1
ATOM 939 N N . VAL A 1 121 ? -8.906 25.25 5.34 1 95.56 121 VAL A N 1
ATOM 940 C CA . VAL A 1 121 ? -8.406 25.344 6.707 1 95.56 121 VAL A CA 1
ATOM 941 C C . VAL A 1 121 ? -8.016 26.781 7.023 1 95.56 121 VAL A C 1
ATOM 943 O O . VAL A 1 121 ? -8.258 27.266 8.133 1 95.56 121 VAL A O 1
ATOM 946 N N . GLU A 1 122 ? -7.453 27.484 6.059 1 92.56 122 GLU A N 1
ATOM 947 C CA . GLU A 1 122 ? -7.113 28.891 6.25 1 92.56 122 GLU A CA 1
ATOM 948 C C . GLU A 1 122 ? -8.359 29.734 6.496 1 92.56 122 GLU A C 1
ATOM 950 O O . GLU A 1 122 ? -8.336 30.688 7.289 1 92.56 122 GLU A O 1
ATOM 955 N N . VAL A 1 123 ? -9.414 29.406 5.805 1 92.31 123 VAL A N 1
ATOM 956 C CA . VAL A 1 123 ? -10.68 30.094 6.039 1 92.31 123 VAL A CA 1
ATOM 957 C C . VAL A 1 123 ? -11.133 29.875 7.477 1 92.31 123 VAL A C 1
ATOM 959 O O . VAL A 1 123 ? -11.562 30.812 8.156 1 92.31 123 VAL A O 1
ATOM 962 N N . LEU A 1 124 ? -11.094 28.672 8 1 92.56 124 LEU A N 1
ATOM 963 C CA . LEU A 1 124 ? -11.43 28.359 9.383 1 92.56 124 LEU A CA 1
ATOM 964 C C . LEU A 1 124 ? -10.57 29.172 10.344 1 92.56 124 LEU A C 1
ATOM 966 O O . LEU A 1 124 ? -11.078 29.734 11.32 1 92.56 124 LEU A O 1
ATOM 970 N N . LEU A 1 125 ? -9.32 29.203 10.031 1 90.69 125 LEU A N 1
ATOM 971 C CA . LEU A 1 125 ? -8.375 29.938 10.867 1 90.69 125 LEU A CA 1
ATOM 972 C C . LEU A 1 125 ? -8.734 31.422 10.922 1 90.69 125 LEU A C 1
ATOM 974 O O . LEU A 1 125 ? -8.664 32.031 11.984 1 90.69 125 LEU A O 1
ATOM 978 N N . GLN A 1 126 ? -9.141 31.938 9.812 1 88.88 126 GLN A N 1
ATOM 979 C CA . GLN A 1 126 ? -9.484 33.344 9.742 1 88.88 126 GLN A CA 1
ATOM 980 C C . GLN A 1 126 ? -10.758 33.656 10.523 1 88.88 126 GLN A C 1
ATOM 982 O O . GLN A 1 126 ? -10.898 34.719 11.117 1 88.88 126 GLN A O 1
ATOM 987 N N . ILE A 1 127 ? -11.656 32.656 10.508 1 87.19 127 ILE A N 1
ATOM 988 C CA . ILE A 1 127 ? -12.883 32.812 11.289 1 87.19 127 ILE A CA 1
ATOM 989 C C . ILE A 1 127 ? -12.547 32.781 12.781 1 87.19 127 ILE A C 1
ATOM 991 O O . ILE A 1 127 ? -13.117 33.562 13.562 1 87.19 127 ILE A O 1
ATOM 995 N N . LEU A 1 128 ? -11.633 31.938 13.148 1 83.31 128 LEU A N 1
ATOM 996 C CA . LEU A 1 128 ? -11.242 31.812 14.547 1 83.31 128 LEU A CA 1
ATOM 997 C C . LEU A 1 128 ? -10.406 33 14.992 1 83.31 128 LEU A C 1
ATOM 999 O O . LEU A 1 128 ? -10.539 33.469 16.125 1 83.31 128 LEU A O 1
ATOM 1003 N N . ASP A 1 129 ? -9.438 33.406 14.203 1 80.19 129 ASP A N 1
ATOM 1004 C CA . ASP A 1 129 ? -8.539 34.5 14.516 1 80.19 129 ASP A CA 1
ATOM 1005 C C . ASP A 1 129 ? -8.156 35.281 13.25 1 80.19 129 ASP A C 1
ATOM 1007 O O . ASP A 1 129 ? -7.309 34.844 12.484 1 80.19 129 ASP A O 1
ATOM 1011 N N . LEU A 1 130 ? -8.711 36.406 13.117 1 67.5 130 LEU A N 1
ATOM 1012 C CA . LEU A 1 130 ? -8.57 37.219 11.914 1 67.5 130 LEU A CA 1
ATOM 1013 C C . LEU A 1 130 ? -7.105 37.594 11.688 1 67.5 130 LEU A C 1
ATOM 1015 O O . LEU A 1 130 ? -6.703 37.875 10.555 1 67.5 130 LEU A O 1
ATOM 1019 N N . ASN A 1 131 ? -6.254 37.562 12.617 1 68.44 131 ASN A N 1
ATOM 1020 C CA . ASN A 1 131 ? -4.875 38.031 12.492 1 68.44 131 ASN A CA 1
ATOM 1021 C C . ASN A 1 131 ? -3.914 36.875 12.289 1 68.44 131 ASN A C 1
ATOM 1023 O O . ASN A 1 131 ? -2.705 37 12.484 1 68.44 131 ASN A O 1
ATOM 1027 N N . THR A 1 132 ? -4.441 35.812 11.867 1 66.94 132 THR A N 1
ATOM 1028 C CA . THR A 1 132 ? -3.547 34.656 11.758 1 66.94 132 THR A CA 1
ATOM 1029 C C . THR A 1 132 ? -2.668 34.781 10.516 1 66.94 132 THR A C 1
ATOM 1031 O O . THR A 1 132 ? -3.172 34.969 9.406 1 66.94 132 THR A O 1
ATOM 1034 N N . PRO A 1 133 ? -1.258 34.875 10.633 1 64.94 133 PRO A N 1
ATOM 1035 C CA . PRO A 1 133 ? -0.377 34.906 9.461 1 64.94 133 PRO A CA 1
ATOM 1036 C C . PRO A 1 133 ? -0.528 33.656 8.586 1 64.94 133 PRO A C 1
ATOM 1038 O O . PRO A 1 133 ? -0.887 32.594 9.086 1 64.94 133 PRO A O 1
ATOM 1041 N N . THR A 1 134 ? -0.452 33.938 7.336 1 66.12 134 THR A N 1
ATOM 1042 C CA . THR A 1 134 ? -0.51 32.844 6.379 1 66.12 134 THR A CA 1
ATOM 1043 C C . THR A 1 134 ? 0.718 31.953 6.512 1 66.12 134 THR A C 1
ATOM 1045 O O . THR A 1 134 ? 1.812 32.438 6.82 1 66.12 134 THR A O 1
ATOM 1048 N N . THR A 1 135 ? 0.477 30.703 6.551 1 64.75 135 THR A N 1
ATOM 1049 C CA . THR A 1 135 ? 1.546 29.719 6.695 1 64.75 135 THR A CA 1
ATOM 1050 C C . THR A 1 135 ? 2.32 29.562 5.391 1 64.75 135 THR A C 1
ATOM 1052 O O . THR A 1 135 ? 1.736 29.625 4.305 1 64.75 135 THR A O 1
ATOM 1055 N N . THR A 1 136 ? 3.66 29.688 5.523 1 69.88 136 THR A N 1
ATOM 1056 C CA . THR A 1 136 ? 4.516 29.453 4.367 1 69.88 136 THR A CA 1
ATOM 1057 C C . THR A 1 136 ? 5.082 28.047 4.383 1 69.88 136 THR A C 1
ATOM 1059 O O . THR A 1 136 ? 5.496 27.547 5.434 1 69.88 136 THR A O 1
ATOM 1062 N N . SER A 1 137 ? 4.77 27.328 3.404 1 71.12 137 SER A N 1
ATOM 1063 C CA . SER A 1 137 ? 5.328 25.984 3.262 1 71.12 137 SER A CA 1
ATOM 1064 C C . SER A 1 137 ? 6.578 26 2.389 1 71.12 137 SER A C 1
ATOM 1066 O O . SER A 1 137 ? 6.766 26.906 1.576 1 71.12 137 SER A O 1
ATOM 1068 N N . THR A 1 138 ? 7.477 25.109 2.781 1 74.38 138 THR A N 1
ATOM 1069 C CA . THR A 1 138 ? 8.703 25 2.004 1 74.38 138 THR A CA 1
ATOM 1070 C C . THR A 1 138 ? 8.609 23.844 1.005 1 74.38 138 THR A C 1
ATOM 1072 O O . THR A 1 138 ? 8.109 22.766 1.332 1 74.38 138 THR A O 1
ATOM 1075 N N . LYS A 1 139 ? 9.023 24.172 -0.205 1 79.06 139 LYS A N 1
ATOM 1076 C CA . LYS A 1 139 ? 9.133 23.172 -1.256 1 79.06 139 LYS A CA 1
ATOM 1077 C C . LYS A 1 139 ? 10.273 22.188 -0.964 1 79.06 139 LYS A C 1
ATOM 1079 O O . LYS A 1 139 ? 11.32 22.594 -0.44 1 79.06 139 LYS A O 1
ATOM 1084 N N . PRO A 1 140 ? 9.977 20.891 -1.275 1 76.81 140 PRO A N 1
ATOM 1085 C CA . PRO A 1 140 ? 11.086 19.953 -1.091 1 76.81 140 PRO A CA 1
ATOM 1086 C C . PRO A 1 140 ? 12.273 20.25 -2.006 1 76.81 140 PRO A C 1
ATOM 1088 O O . PRO A 1 140 ? 12.086 20.766 -3.111 1 76.81 140 PRO A O 1
ATOM 1091 N N . GLN A 1 141 ? 13.414 19.953 -1.417 1 78.12 141 GLN A N 1
ATOM 1092 C CA . GLN A 1 141 ? 14.625 20.078 -2.225 1 78.12 141 GLN A CA 1
ATOM 1093 C C . GLN A 1 141 ? 14.75 18.922 -3.213 1 78.12 141 GLN A C 1
ATOM 1095 O O . GLN A 1 141 ? 14.398 17.781 -2.889 1 78.12 141 GLN A O 1
ATOM 1100 N N . ASP A 1 142 ? 15.195 19.375 -4.348 1 77.88 142 ASP A N 1
ATOM 1101 C CA . ASP A 1 142 ? 15.469 18.328 -5.328 1 77.88 142 ASP A CA 1
ATOM 1102 C C . ASP A 1 142 ? 16.703 17.5 -4.926 1 77.88 142 ASP A C 1
ATOM 1104 O O . ASP A 1 142 ? 17.781 18.062 -4.727 1 77.88 142 ASP A O 1
ATOM 1108 N N . VAL A 1 143 ? 16.516 16.359 -4.566 1 81.19 143 VAL A N 1
ATOM 1109 C CA . VAL A 1 143 ? 17.594 15.422 -4.227 1 81.19 143 VAL A CA 1
ATOM 1110 C C . VAL A 1 143 ? 17.797 14.43 -5.367 1 81.19 143 VAL A C 1
ATOM 1112 O O . VAL A 1 143 ? 16.812 13.969 -5.973 1 81.19 143 VAL A O 1
ATOM 1115 N N . LEU A 1 144 ? 19.062 14.234 -5.699 1 83.06 144 LEU A N 1
ATOM 1116 C CA . LEU A 1 144 ? 19.344 13.227 -6.711 1 83.06 144 LEU A CA 1
ATOM 1117 C C . LEU A 1 144 ? 19.047 11.828 -6.184 1 83.06 144 LEU A C 1
ATOM 1119 O O . LEU A 1 144 ? 19.469 11.461 -5.09 1 83.06 144 LEU A O 1
ATOM 1123 N N . ARG A 1 145 ? 18.109 11.203 -6.93 1 81.38 145 ARG A N 1
ATOM 1124 C CA . ARG A 1 145 ? 17.703 9.852 -6.574 1 81.38 145 ARG A CA 1
ATOM 1125 C C . ARG A 1 145 ? 17.781 8.922 -7.781 1 81.38 145 ARG A C 1
ATOM 1127 O O . ARG A 1 145 ? 17.453 9.32 -8.898 1 81.38 145 ARG A O 1
ATOM 1134 N N . ASP A 1 146 ? 18.359 7.703 -7.5 1 78.44 146 ASP A N 1
ATOM 1135 C CA . ASP A 1 146 ? 18.25 6.715 -8.57 1 78.44 146 ASP A CA 1
ATOM 1136 C C . ASP A 1 146 ? 16.812 6.219 -8.711 1 78.44 146 ASP A C 1
ATOM 1138 O O . ASP A 1 146 ? 15.922 6.656 -7.984 1 78.44 146 ASP A O 1
ATOM 1142 N N . ASP A 1 147 ? 16.547 5.422 -9.68 1 76.12 147 ASP A N 1
ATOM 1143 C CA . ASP A 1 147 ? 15.195 5.008 -10 1 76.12 147 ASP A CA 1
ATOM 1144 C C . ASP A 1 147 ? 14.547 4.281 -8.82 1 76.12 147 ASP A C 1
ATOM 1146 O O . ASP A 1 147 ? 13.352 4.445 -8.562 1 76.12 147 ASP A O 1
ATOM 1150 N N . TYR A 1 148 ? 15.367 3.523 -8.172 1 71.44 148 TYR A N 1
ATOM 1151 C CA . TYR A 1 148 ? 14.844 2.805 -7.02 1 71.44 148 TYR A CA 1
ATOM 1152 C C . TYR A 1 148 ? 14.445 3.771 -5.91 1 71.44 148 TYR A C 1
ATOM 1154 O O . TYR A 1 148 ? 13.359 3.645 -5.328 1 71.44 148 TYR A O 1
ATOM 1162 N N . GLU A 1 149 ? 15.266 4.703 -5.609 1 75.81 149 GLU A N 1
ATOM 1163 C CA . GLU A 1 149 ? 14.992 5.684 -4.562 1 75.81 149 GLU A CA 1
ATOM 1164 C C . GLU A 1 149 ? 13.781 6.539 -4.914 1 75.81 149 GLU A C 1
ATOM 1166 O O . GLU A 1 149 ? 13.008 6.918 -4.031 1 75.81 149 GLU A O 1
ATOM 1171 N N . LYS A 1 150 ? 13.594 6.844 -6.191 1 83.81 150 LYS A N 1
ATOM 1172 C CA . LYS A 1 150 ? 12.438 7.617 -6.637 1 83.81 150 LYS A CA 1
ATOM 1173 C C . LYS A 1 150 ? 11.133 6.875 -6.344 1 83.81 150 LYS A C 1
ATOM 1175 O O . LYS A 1 150 ? 10.164 7.477 -5.883 1 83.81 150 LYS A O 1
ATOM 1180 N N . LYS A 1 151 ? 11.195 5.609 -6.605 1 79.94 151 LYS A N 1
ATOM 1181 C CA . LYS A 1 151 ? 10.008 4.801 -6.348 1 79.94 151 LYS A CA 1
ATOM 1182 C C . LYS A 1 151 ? 9.711 4.727 -4.855 1 79.94 151 LYS A C 1
ATOM 1184 O O . LYS A 1 151 ? 8.555 4.859 -4.441 1 79.94 151 LYS A O 1
ATOM 1189 N N . LEU A 1 152 ? 10.742 4.566 -4.172 1 76.62 152 LEU A N 1
ATOM 1190 C CA . LEU A 1 152 ? 10.586 4.484 -2.725 1 76.62 152 LEU A CA 1
ATOM 1191 C C . LEU A 1 152 ? 10.078 5.805 -2.16 1 76.62 152 LEU A C 1
ATOM 1193 O O . LEU A 1 152 ? 9.211 5.82 -1.279 1 76.62 152 LEU A O 1
ATOM 1197 N N . TYR A 1 153 ? 10.648 6.832 -2.654 1 83.06 153 TYR A N 1
ATOM 1198 C CA . TYR A 1 153 ? 10.219 8.164 -2.256 1 83.06 153 TYR A CA 1
ATOM 1199 C C . TYR A 1 153 ? 8.734 8.367 -2.557 1 83.06 153 TYR A C 1
ATOM 1201 O O . TYR A 1 153 ? 7.992 8.883 -1.719 1 83.06 153 TYR A O 1
ATOM 1209 N N . GLY A 1 154 ? 8.406 7.965 -3.744 1 87.38 154 GLY A N 1
ATOM 1210 C CA . GLY A 1 154 ? 7.008 8.109 -4.117 1 87.38 154 GLY A CA 1
ATOM 1211 C C . GLY A 1 154 ? 6.066 7.348 -3.203 1 87.38 154 GLY A C 1
ATOM 1212 O O . GLY A 1 154 ? 5.051 7.887 -2.76 1 87.38 154 GLY A O 1
ATOM 1213 N N . TRP A 1 155 ? 6.438 6.242 -2.941 1 82.12 155 TRP A N 1
ATOM 1214 C CA . TRP A 1 155 ? 5.609 5.445 -2.037 1 82.12 155 TRP A CA 1
ATOM 1215 C C . TRP A 1 155 ? 5.531 6.094 -0.659 1 82.12 155 TRP A C 1
ATOM 1217 O O . TRP A 1 155 ? 4.449 6.203 -0.079 1 82.12 155 TRP A O 1
ATOM 1227 N N . ALA A 1 156 ? 6.707 6.441 -0.105 1 82 156 ALA A N 1
ATOM 1228 C CA . ALA A 1 156 ? 6.758 7.039 1.228 1 82 156 ALA A CA 1
ATOM 1229 C C . ALA A 1 156 ? 5.891 8.289 1.303 1 82 156 ALA A C 1
ATOM 1231 O O . ALA A 1 156 ? 5.156 8.484 2.273 1 82 156 ALA A O 1
ATOM 1232 N N . VAL A 1 157 ? 5.969 9.055 0.294 1 89.62 157 VAL A N 1
ATOM 1233 C CA . VAL A 1 157 ? 5.199 10.297 0.247 1 89.62 157 VAL A CA 1
ATOM 1234 C C . VAL A 1 157 ? 3.707 9.977 0.199 1 89.62 157 VAL A C 1
ATOM 1236 O O . VAL A 1 157 ? 2.916 10.555 0.95 1 89.62 157 VAL A O 1
ATOM 1239 N N . LEU A 1 158 ? 3.346 9.062 -0.663 1 89.44 158 LEU A N 1
ATOM 1240 C CA . LEU A 1 158 ? 1.931 8.758 -0.849 1 89.44 158 LEU A CA 1
ATOM 1241 C C . LEU A 1 158 ? 1.36 8.055 0.375 1 89.44 158 LEU A C 1
ATOM 1243 O O . LEU A 1 158 ? 0.198 8.258 0.731 1 89.44 158 LEU A O 1
ATOM 1247 N N . ASN A 1 159 ? 2.133 7.258 0.994 1 81.31 159 ASN A N 1
ATOM 1248 C CA . ASN A 1 159 ? 1.718 6.652 2.254 1 81.31 159 ASN A CA 1
ATOM 1249 C C . ASN A 1 159 ? 1.521 7.703 3.344 1 81.31 159 ASN A C 1
ATOM 1251 O O . ASN A 1 159 ? 0.526 7.672 4.07 1 81.31 159 ASN A O 1
ATOM 1255 N N . GLY A 1 160 ? 2.521 8.562 3.48 1 85.62 160 GLY A N 1
ATOM 1256 C CA . GLY A 1 160 ? 2.389 9.664 4.422 1 85.62 160 GLY A CA 1
ATOM 1257 C C . GLY A 1 160 ? 1.193 10.555 4.137 1 85.62 160 GLY A C 1
ATOM 1258 O O . GLY A 1 160 ? 0.511 11 5.062 1 85.62 160 GLY A O 1
ATOM 1259 N N . HIS A 1 161 ? 1.035 10.789 2.865 1 93.12 161 HIS A N 1
ATOM 1260 C CA . HIS A 1 161 ? -0.112 11.562 2.404 1 93.12 161 HIS A CA 1
ATOM 1261 C C . HIS A 1 161 ? -1.421 10.945 2.881 1 93.12 161 HIS A C 1
ATOM 1263 O O . HIS A 1 161 ? -2.293 11.648 3.396 1 93.12 161 HIS A O 1
ATOM 1269 N N . LYS A 1 162 ? -1.606 9.664 2.715 1 86.88 162 LYS A N 1
ATOM 1270 C CA . LYS A 1 162 ? -2.797 8.953 3.174 1 86.88 162 LYS A CA 1
ATOM 1271 C C . LYS A 1 162 ? -2.941 9.047 4.691 1 86.88 162 LYS A C 1
ATOM 1273 O O . LYS A 1 162 ? -4.031 9.32 5.199 1 86.88 162 LYS A O 1
ATOM 1278 N N . GLU A 1 163 ? -1.911 8.82 5.395 1 83.75 163 GLU A N 1
ATOM 1279 C CA . GLU A 1 163 ? -1.926 8.898 6.855 1 83.75 163 GLU A CA 1
ATOM 1280 C C . GLU A 1 163 ? -2.287 10.305 7.328 1 83.75 163 GLU A C 1
ATOM 1282 O O . GLU A 1 163 ? -3.066 10.461 8.273 1 83.75 163 GLU A O 1
ATOM 1287 N N . PHE A 1 164 ? -1.652 11.211 6.676 1 93.5 164 PHE A N 1
ATOM 1288 C CA . PHE A 1 164 ? -1.909 12.602 7.016 1 93.5 164 PHE A CA 1
ATOM 1289 C C . PHE A 1 164 ? -3.391 12.93 6.879 1 93.5 164 PHE A C 1
ATOM 1291 O O . PHE A 1 164 ? -3.992 13.516 7.781 1 93.5 164 PHE A O 1
ATOM 1298 N N . LEU A 1 165 ? -3.98 12.547 5.805 1 95.06 165 LEU A N 1
ATOM 1299 C CA . LEU A 1 165 ? -5.383 12.867 5.559 1 95.06 165 LEU A CA 1
ATOM 1300 C C . LEU A 1 165 ? -6.289 12.141 6.543 1 95.06 165 LEU A C 1
ATOM 1302 O O . LEU A 1 165 ? -7.32 12.672 6.961 1 95.06 165 LEU A O 1
ATOM 1306 N N . ALA A 1 166 ? -5.938 10.961 6.926 1 87.31 166 ALA A N 1
ATOM 1307 C CA . ALA A 1 166 ? -6.691 10.25 7.957 1 87.31 166 ALA A CA 1
ATOM 1308 C C . ALA A 1 166 ? -6.652 11.008 9.281 1 87.31 166 ALA A C 1
ATOM 1310 O O . ALA A 1 166 ? -7.672 11.133 9.969 1 87.31 166 ALA A O 1
ATOM 1311 N N . MET A 1 167 ? -5.516 11.516 9.586 1 89.62 167 MET A N 1
ATOM 1312 C CA . MET A 1 167 ? -5.367 12.273 10.828 1 89.62 167 MET A CA 1
ATOM 1313 C C . MET A 1 167 ? -6.125 13.594 10.75 1 89.62 167 MET A C 1
ATOM 1315 O O . MET A 1 167 ? -6.73 14.023 11.734 1 89.62 167 MET A O 1
ATOM 1319 N N . VAL A 1 168 ? -6.031 14.227 9.586 1 95.88 168 VAL A N 1
ATOM 1320 C CA . VAL A 1 168 ? -6.766 15.477 9.398 1 95.88 168 VAL A CA 1
ATOM 1321 C C . VAL A 1 168 ? -8.258 15.242 9.648 1 95.88 168 VAL A C 1
ATOM 1323 O O . VAL A 1 168 ? -8.898 16 10.359 1 95.88 168 VAL A O 1
ATOM 1326 N N . LEU A 1 169 ? -8.781 14.242 9.047 1 92.12 169 LEU A N 1
ATOM 1327 C CA . LEU A 1 169 ? -10.195 13.93 9.195 1 92.12 169 LEU A CA 1
ATOM 1328 C C . LEU A 1 169 ? -10.547 13.719 10.664 1 92.12 169 LEU A C 1
ATOM 1330 O O . LEU A 1 169 ? -11.57 14.227 11.141 1 92.12 169 LEU A O 1
ATOM 1334 N N . GLN A 1 170 ? -9.742 13.023 11.383 1 90.12 170 GLN A N 1
ATOM 1335 C CA . GLN A 1 170 ? -9.977 12.805 12.812 1 90.12 170 GLN A CA 1
ATOM 1336 C C . GLN A 1 170 ? -9.969 14.125 13.578 1 90.12 170 GLN A C 1
ATOM 1338 O O . GLN A 1 170 ? -10.844 14.367 14.414 1 90.12 170 GLN A O 1
ATOM 1343 N N . GLU A 1 171 ? -9.008 14.977 13.273 1 92.56 171 GLU A N 1
ATOM 1344 C CA . GLU A 1 171 ? -8.867 16.25 13.977 1 92.56 171 GLU A CA 1
ATOM 1345 C C . GLU A 1 171 ? -10.055 17.156 13.688 1 92.56 171 GLU A C 1
ATOM 1347 O O . GLU A 1 171 ? -10.664 17.703 14.617 1 92.56 171 GLU A O 1
ATOM 1352 N N . VAL A 1 172 ? -10.398 17.312 12.477 1 94.25 172 VAL A N 1
ATOM 1353 C CA . VAL A 1 172 ? -11.438 18.266 12.133 1 94.25 172 VAL A CA 1
ATOM 1354 C C . VAL A 1 172 ? -12.805 17.75 12.578 1 94.25 172 VAL A C 1
ATOM 1356 O O . VAL A 1 172 ? -13.68 18.531 12.953 1 94.25 172 VAL A O 1
ATOM 1359 N N . ALA A 1 173 ? -13.023 16.484 12.547 1 89.81 173 ALA A N 1
ATOM 1360 C CA . ALA A 1 173 ? -14.25 15.906 13.094 1 89.81 173 ALA A CA 1
ATOM 1361 C C . ALA A 1 173 ? -14.344 16.156 14.594 1 89.81 173 ALA A C 1
ATOM 1363 O O . ALA A 1 173 ? -15.438 16.359 15.125 1 89.81 173 ALA A O 1
ATOM 1364 N N . GLY A 1 174 ? -13.211 16.125 15.211 1 88.81 174 GLY A N 1
ATOM 1365 C CA . GLY A 1 174 ? -13.172 16.391 16.641 1 88.81 174 GLY A CA 1
ATOM 1366 C C . GLY A 1 174 ? -13.523 17.812 17 1 88.81 174 GLY A C 1
ATOM 1367 O O . GLY A 1 174 ? -14 18.078 18.109 1 88.81 174 GLY A O 1
ATOM 1368 N N . PHE A 1 175 ? -13.305 18.734 16.094 1 85.69 175 PHE A N 1
ATOM 1369 C CA . PHE A 1 175 ? -13.617 20.141 16.344 1 85.69 175 PHE A CA 1
ATOM 1370 C C . PHE A 1 175 ? -15.125 20.359 16.375 1 85.69 175 PHE A C 1
ATOM 1372 O O . PHE A 1 175 ? -15.602 21.344 16.922 1 85.69 175 PHE A O 1
ATOM 1379 N N . LYS A 1 176 ? -15.789 19.484 15.656 1 78.06 176 LYS A N 1
ATOM 1380 C CA . LYS A 1 176 ? -17.25 19.594 15.641 1 78.06 176 LYS A CA 1
ATOM 1381 C C . LYS A 1 176 ? -17.828 19.328 17.031 1 78.06 176 LYS A C 1
ATOM 1383 O O . LYS A 1 176 ? -18.781 20 17.438 1 78.06 176 LYS A O 1
ATOM 1388 N N . ASP A 1 177 ? -17.297 18.438 17.672 1 64.19 177 ASP A N 1
ATOM 1389 C CA . ASP A 1 177 ? -17.797 18.062 18.984 1 64.19 177 ASP A CA 1
ATOM 1390 C C . ASP A 1 177 ? -17.453 19.125 20.031 1 64.19 177 ASP A C 1
ATOM 1392 O O . ASP A 1 177 ? -18.203 19.328 20.984 1 64.19 177 ASP A O 1
ATOM 1396 N N . LYS A 1 178 ? -16.438 19.859 19.891 1 58.41 178 LYS A N 1
ATOM 1397 C CA . LYS A 1 178 ? -16 20.844 20.891 1 58.41 178 LYS A CA 1
ATOM 1398 C C . LYS A 1 178 ? -16.656 22.203 20.641 1 58.41 178 LYS A C 1
ATOM 1400 O O . LYS A 1 178 ? -16.547 23.109 21.469 1 58.41 178 LYS A O 1
ATOM 1405 N N . SER A 1 179 ? -17.062 22.516 19.406 1 50.25 179 SE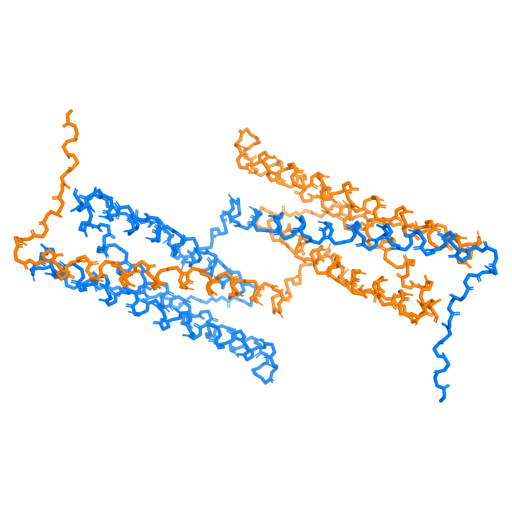R A N 1
ATOM 1406 C CA . SER A 1 179 ? -17.703 23.797 19.109 1 50.25 179 SER A CA 1
ATOM 1407 C C . SER A 1 179 ? -19.156 23.812 19.594 1 50.25 179 SER A C 1
ATOM 1409 O O . SER A 1 179 ? -19.812 24.859 19.547 1 50.25 179 SER A O 1
ATOM 1411 N N . VAL A 1 180 ? -19.672 22.641 19.875 1 40.44 180 VAL A N 1
ATOM 1412 C CA . VAL A 1 180 ? -21 22.719 20.469 1 40.44 180 VAL A CA 1
ATOM 1413 C C . VAL A 1 180 ? -20.875 23.031 21.969 1 40.44 180 VAL A C 1
ATOM 1415 O O . VAL A 1 180 ? -19.938 22.609 22.625 1 40.44 180 VAL A O 1
ATOM 1418 N N . MET B 1 1 ? -6.637 20.297 36.094 1 22.84 1 MET B N 1
ATOM 1419 C CA . MET B 1 1 ? -7.836 20.969 35.625 1 22.84 1 MET B CA 1
ATOM 1420 C C . MET B 1 1 ? -7.633 21.484 34.188 1 22.84 1 MET B C 1
ATOM 1422 O O . MET B 1 1 ? -7.086 22.578 34 1 22.84 1 MET B O 1
ATOM 1426 N N . LEU B 1 2 ? -7.125 20.594 33.344 1 30.25 2 LEU B N 1
ATOM 1427 C CA . LEU B 1 2 ? -6.613 20.812 31.984 1 30.25 2 LEU B CA 1
ATOM 1428 C C . LEU B 1 2 ? -7.652 21.5 31.109 1 30.25 2 LEU B C 1
ATOM 1430 O O . LEU B 1 2 ? -8.711 20.938 30.844 1 30.25 2 LEU B O 1
ATOM 1434 N N . GLU B 1 3 ? -7.895 22.781 31.281 1 30.39 3 GLU B N 1
ATOM 1435 C CA . GLU B 1 3 ? -8.82 23.656 30.594 1 30.39 3 GLU B CA 1
ATOM 1436 C C . GLU B 1 3 ? -8.727 23.469 29.078 1 30.39 3 GLU B C 1
ATOM 1438 O O . GLU B 1 3 ? -7.672 23.688 28.484 1 30.39 3 GLU B O 1
ATOM 1443 N N . THR B 1 4 ? -9.25 22.469 28.547 1 38.19 4 THR B N 1
ATOM 1444 C CA . THR B 1 4 ? -9.461 22.25 27.109 1 38.19 4 THR B CA 1
ATOM 1445 C C . THR B 1 4 ? -9.961 23.531 26.438 1 38.19 4 THR B C 1
ATOM 1447 O O . THR B 1 4 ? -11.086 23.969 26.688 1 38.19 4 THR B O 1
ATOM 1450 N N . ALA B 1 5 ? -9.203 24.562 26.25 1 40.84 5 ALA B N 1
ATOM 1451 C CA . ALA B 1 5 ? -9.484 25.891 25.703 1 40.84 5 ALA B CA 1
ATOM 1452 C C . ALA B 1 5 ? -10.352 25.797 24.453 1 40.84 5 ALA B C 1
ATOM 1454 O O . ALA B 1 5 ? -9.945 25.188 23.453 1 40.84 5 ALA B O 1
ATOM 1455 N N . ARG B 1 6 ? -11.617 25.891 24.5 1 45.47 6 ARG B N 1
ATOM 1456 C CA . ARG B 1 6 ? -12.688 26.047 23.516 1 45.47 6 ARG B CA 1
ATOM 1457 C C . ARG B 1 6 ? -12.359 27.141 22.516 1 45.47 6 ARG B C 1
ATOM 1459 O O . ARG B 1 6 ? -12.117 28.281 22.891 1 45.47 6 ARG B O 1
ATOM 1466 N N . ALA B 1 7 ? -11.68 26.938 21.438 1 52.38 7 ALA B N 1
ATOM 1467 C CA . ALA B 1 7 ? -11.539 28 20.453 1 52.38 7 ALA B CA 1
ATOM 1468 C C . ALA B 1 7 ? -12.898 28.516 20 1 52.38 7 ALA B C 1
ATOM 1470 O O . ALA B 1 7 ? -13.609 27.844 19.25 1 52.38 7 ALA B O 1
ATOM 1471 N N . ALA B 1 8 ? -13.648 29.141 20.781 1 56.06 8 ALA B N 1
ATOM 1472 C CA . ALA B 1 8 ? -14.953 29.703 20.469 1 56.06 8 ALA B CA 1
ATOM 1473 C C . ALA B 1 8 ? -14.828 30.859 19.469 1 56.06 8 ALA B C 1
ATOM 1475 O O . ALA B 1 8 ? -13.992 31.75 19.656 1 56.06 8 ALA B O 1
ATOM 1476 N N . PRO B 1 9 ? -15.289 30.641 18.172 1 58.16 9 PRO B N 1
ATOM 1477 C CA . PRO B 1 9 ? -15.352 31.828 17.297 1 58.16 9 PRO B CA 1
ATOM 1478 C C . PRO B 1 9 ? -15.969 33.031 18 1 58.16 9 PRO B C 1
ATOM 1480 O O . PRO B 1 9 ? -16.672 32.875 19 1 58.16 9 PRO B O 1
ATOM 1483 N N . HIS B 1 10 ? -15.484 34.156 17.75 1 58.06 10 HIS B N 1
ATOM 1484 C CA . HIS B 1 10 ? -16.234 35.312 18.203 1 58.06 10 HIS B CA 1
ATOM 1485 C C . HIS B 1 10 ? -17.719 35.156 17.922 1 58.06 10 HIS B C 1
ATOM 1487 O O . HIS B 1 10 ? -18.109 34.469 16.984 1 58.06 10 HIS B O 1
ATOM 1493 N N . SER B 1 11 ? -18.672 35.438 18.719 1 58.22 11 SER B N 1
ATOM 1494 C CA . SER B 1 11 ? -20.125 35.312 18.797 1 58.22 11 SER B CA 1
ATOM 1495 C C . SER B 1 11 ? -20.75 35.312 17.406 1 58.22 11 SER B C 1
ATOM 1497 O O . SER B 1 11 ? -21.578 34.438 17.109 1 58.22 11 SER B O 1
ATOM 1499 N N . GLY B 1 12 ? -20.625 36.188 16.547 1 61.62 12 GLY B N 1
ATOM 1500 C CA . GLY B 1 12 ? -21.344 36.344 15.289 1 61.62 12 GLY B CA 1
ATOM 1501 C C . GLY B 1 12 ? -20.906 35.375 14.219 1 61.62 12 GLY B C 1
ATOM 1502 O O . GLY B 1 12 ? -21.578 35.219 13.203 1 61.62 12 GLY B O 1
ATOM 1503 N N . ASN B 1 13 ? -19.75 34.625 14.398 1 75.62 13 ASN B N 1
ATOM 1504 C CA . ASN B 1 13 ? -19.188 33.906 13.273 1 75.62 13 ASN B CA 1
ATOM 1505 C C . ASN B 1 13 ? 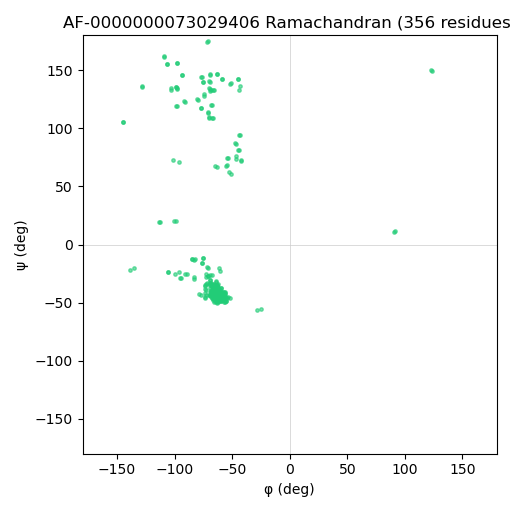-19.297 32.375 13.477 1 75.62 13 ASN B C 1
ATOM 1507 O O . ASN B 1 13 ? -18.609 31.625 12.797 1 75.62 13 ASN B O 1
ATOM 1511 N N . VAL B 1 14 ? -20.234 32.125 14.398 1 79.19 14 VAL B N 1
ATOM 1512 C CA . VAL B 1 14 ? -20.344 30.719 14.75 1 79.19 14 VAL B CA 1
ATOM 1513 C C . VAL B 1 14 ? -20.922 29.953 13.578 1 79.19 14 VAL B C 1
ATOM 1515 O O . VAL B 1 14 ? -20.438 28.875 13.227 1 79.19 14 VAL B O 1
ATOM 1518 N N . ASP B 1 15 ? -21.922 30.578 13.016 1 85.38 15 ASP B N 1
ATOM 1519 C CA . ASP B 1 15 ? -22.578 29.906 11.891 1 85.38 15 ASP B CA 1
ATOM 1520 C C . ASP B 1 15 ? -21.594 29.734 10.727 1 85.38 15 ASP B C 1
ATOM 1522 O O . ASP B 1 15 ? -21.578 28.703 10.07 1 85.38 15 ASP B O 1
ATOM 1526 N N . LYS B 1 16 ? -20.875 30.797 10.531 1 87.75 16 LYS B N 1
ATOM 1527 C CA . LYS B 1 16 ? -19.891 30.75 9.453 1 87.75 16 LYS B CA 1
ATOM 1528 C C . LYS B 1 16 ? -18.828 29.688 9.734 1 87.75 16 LYS B C 1
ATOM 1530 O O . LYS B 1 16 ? -18.422 28.953 8.828 1 87.75 16 LYS B O 1
ATOM 1535 N N . TYR B 1 17 ? -18.469 29.531 10.969 1 90.06 17 TYR B N 1
ATOM 1536 C CA . TYR B 1 17 ? -17.469 28.547 11.367 1 90.06 17 TYR B CA 1
ATOM 1537 C C . TYR B 1 17 ? -17.984 27.125 11.195 1 90.06 17 TYR B C 1
ATOM 1539 O O . TYR B 1 17 ? -17.297 26.266 10.648 1 90.06 17 TYR B O 1
ATOM 1547 N N . GLN B 1 18 ? -19.172 26.953 11.609 1 90.25 18 GLN B N 1
ATOM 1548 C CA . GLN B 1 18 ? -19.75 25.609 11.531 1 90.25 18 GLN B CA 1
ATOM 1549 C C . GLN B 1 18 ? -19.891 25.141 10.086 1 90.25 18 GLN B C 1
ATOM 1551 O O . GLN B 1 18 ? -19.594 23.984 9.766 1 90.25 18 GLN B O 1
ATOM 1556 N N . LYS B 1 19 ? -20.25 26.062 9.281 1 91.5 19 LYS B N 1
ATOM 1557 C CA . LYS B 1 19 ? -20.391 25.734 7.867 1 91.5 19 LYS B CA 1
ATOM 1558 C C . LYS B 1 19 ? -19.031 25.422 7.238 1 91.5 19 LYS B C 1
ATOM 1560 O O . LYS B 1 19 ? -18.891 24.453 6.5 1 91.5 19 LYS B O 1
ATOM 1565 N N . ALA B 1 20 ? -18.094 26.266 7.543 1 93.19 20 ALA B N 1
ATOM 1566 C CA . ALA B 1 20 ? -16.75 26.062 7.027 1 93.19 20 ALA B CA 1
ATOM 1567 C C . ALA B 1 20 ? -16.156 24.734 7.52 1 93.19 20 ALA B C 1
ATOM 1569 O O . ALA B 1 20 ? -15.484 24.031 6.766 1 93.19 20 ALA B O 1
ATOM 1570 N N . LEU B 1 21 ? -16.422 24.422 8.719 1 93.69 21 LEU B N 1
ATOM 1571 C CA . LEU B 1 21 ? -15.922 23.188 9.312 1 93.69 21 LEU B CA 1
ATOM 1572 C C . LEU B 1 21 ? -16.547 21.969 8.633 1 93.69 21 LEU B C 1
ATOM 1574 O O . LEU B 1 21 ? -15.852 21 8.32 1 93.69 21 LEU B O 1
ATOM 1578 N N . GLU B 1 22 ? -17.797 22.031 8.383 1 93.62 22 GLU B N 1
ATOM 1579 C CA . GLU B 1 22 ? -18.5 20.922 7.727 1 93.62 22 GLU B CA 1
ATOM 1580 C C . GLU B 1 22 ? -17.938 20.688 6.324 1 93.62 22 GLU B C 1
ATOM 1582 O O . GLU B 1 22 ? -17.75 19.531 5.918 1 93.62 22 GLU B O 1
ATOM 1587 N N . GLN B 1 23 ? -17.656 21.75 5.645 1 94.62 23 GLN B N 1
ATOM 1588 C CA . GLN B 1 23 ? -17.078 21.641 4.309 1 94.62 23 GLN B CA 1
ATOM 1589 C C . GLN B 1 23 ? -15.688 21.031 4.367 1 94.62 23 GLN B C 1
ATOM 1591 O O . GLN B 1 23 ? -15.32 20.234 3.504 1 94.62 23 GLN B O 1
ATOM 1596 N N . THR B 1 24 ? -14.984 21.422 5.363 1 95.44 24 THR B N 1
ATOM 1597 C CA . THR B 1 24 ? -13.633 20.891 5.535 1 95.44 24 THR B CA 1
ATOM 1598 C C . THR B 1 24 ? -13.664 19.406 5.855 1 95.44 24 THR B C 1
ATOM 1600 O O . THR B 1 24 ? -12.859 18.641 5.336 1 95.44 24 THR B O 1
ATOM 1603 N N . ILE B 1 25 ? -14.594 18.984 6.629 1 94.5 25 ILE B N 1
ATOM 1604 C CA . ILE B 1 25 ? -14.734 17.578 6.984 1 94.5 25 ILE B CA 1
ATOM 1605 C C . ILE B 1 25 ? -15.086 16.766 5.738 1 94.5 25 ILE B C 1
ATOM 1607 O O . ILE B 1 25 ? -14.484 15.719 5.484 1 94.5 25 ILE B O 1
ATOM 1611 N N . GLU B 1 26 ? -15.953 17.281 4.918 1 94.94 26 GLU B N 1
ATOM 1612 C CA . GLU B 1 26 ? -16.359 16.578 3.711 1 94.94 26 GLU B CA 1
ATOM 1613 C C . GLU B 1 26 ? -15.203 16.438 2.73 1 94.94 26 GLU B C 1
ATOM 1615 O O . GLU B 1 26 ? -15 15.375 2.145 1 94.94 26 GLU B O 1
ATOM 1620 N N . LEU B 1 27 ? -14.508 17.5 2.572 1 95.94 27 LEU B N 1
ATOM 1621 C CA . LEU B 1 27 ? -13.344 17.469 1.688 1 95.94 27 LEU B CA 1
ATOM 1622 C C . LEU B 1 27 ? -12.297 16.484 2.207 1 95.94 27 LEU B C 1
ATOM 1624 O O . LEU B 1 27 ? -11.672 15.766 1.426 1 95.94 27 LEU B O 1
ATOM 1628 N N . SER B 1 28 ? -12.094 16.484 3.512 1 95.12 28 SER B N 1
ATOM 1629 C CA . SER B 1 28 ? -11.117 15.594 4.117 1 95.12 28 SER B CA 1
ATOM 1630 C C . SER B 1 28 ? -11.5 14.133 3.904 1 95.12 28 SER B C 1
ATOM 1632 O O . SER B 1 28 ? -10.641 13.289 3.631 1 95.12 28 SER B O 1
ATOM 1634 N N . LYS B 1 29 ? -12.797 13.82 3.984 1 93 29 LYS B N 1
ATOM 1635 C CA . LYS B 1 29 ? -13.281 12.461 3.736 1 93 29 LYS B CA 1
ATOM 1636 C C . LYS B 1 29 ? -13 12.031 2.301 1 93 29 LYS B C 1
ATOM 1638 O O . LYS B 1 29 ? -12.469 10.945 2.068 1 93 29 LYS B O 1
ATOM 1643 N N . LEU B 1 30 ? -13.328 12.867 1.41 1 93.56 30 LEU B N 1
ATOM 1644 C CA . LEU B 1 30 ? -13.109 12.602 -0.007 1 93.56 30 LEU B CA 1
ATOM 1645 C C . LEU B 1 30 ? -11.625 12.422 -0.307 1 93.56 30 LEU B C 1
ATOM 1647 O O . LEU B 1 30 ? -11.234 11.484 -1.007 1 93.56 30 LEU B O 1
ATOM 1651 N N . SER B 1 31 ? -10.828 13.359 0.187 1 95.5 31 SER B N 1
ATOM 1652 C CA . SER B 1 31 ? -9.391 13.328 -0.055 1 95.5 31 SER B CA 1
ATOM 1653 C C . SER B 1 31 ? -8.758 12.062 0.514 1 95.5 31 SER B C 1
ATOM 1655 O O . SER B 1 31 ? -7.871 11.477 -0.106 1 95.5 31 SER B O 1
ATOM 1657 N N . ASP B 1 32 ? -9.188 11.664 1.696 1 91.44 32 ASP B N 1
ATOM 1658 C CA . ASP B 1 32 ? -8.695 10.445 2.334 1 91.44 32 ASP B CA 1
ATOM 1659 C C . ASP B 1 32 ? -9.008 9.219 1.485 1 91.44 32 ASP B C 1
ATOM 1661 O O . ASP B 1 32 ? -8.141 8.367 1.273 1 91.44 32 ASP B O 1
ATOM 1665 N N . HIS B 1 33 ? -10.195 9.172 1.015 1 85.56 33 HIS B N 1
ATOM 1666 C CA . HIS B 1 33 ? -10.609 8.078 0.147 1 85.56 33 HIS B CA 1
ATOM 1667 C C . HIS B 1 33 ? -9.781 8.039 -1.135 1 85.56 33 HIS B C 1
ATOM 1669 O O . HIS B 1 33 ? -9.281 6.988 -1.53 1 85.56 33 HIS B O 1
ATOM 1675 N N . GLU B 1 34 ? -9.617 9.18 -1.802 1 90.06 34 GLU B N 1
ATOM 1676 C CA . GLU B 1 34 ? -8.883 9.273 -3.057 1 90.06 34 GLU B CA 1
ATOM 1677 C C . GLU B 1 34 ? -7.398 8.969 -2.854 1 90.06 34 GLU B C 1
ATOM 1679 O O . GLU B 1 34 ? -6.754 8.391 -3.732 1 90.06 34 GLU B O 1
ATOM 1684 N N . ALA B 1 35 ? -6.895 9.352 -1.728 1 91.62 35 ALA B N 1
ATOM 1685 C CA . ALA B 1 35 ? -5.496 9.055 -1.422 1 91.62 35 ALA B CA 1
ATOM 1686 C C . ALA B 1 35 ? -5.266 7.551 -1.313 1 91.62 35 ALA B C 1
ATOM 1688 O O . ALA B 1 35 ? -4.211 7.051 -1.711 1 91.62 35 ALA B O 1
ATOM 1689 N N . GLY B 1 36 ? -6.25 6.801 -0.796 1 83.06 36 GLY B N 1
ATOM 1690 C CA . GLY B 1 36 ? -6.164 5.352 -0.771 1 83.06 36 GLY B CA 1
ATOM 1691 C C . GLY B 1 36 ? -6.109 4.73 -2.154 1 83.06 36 GLY B C 1
ATOM 1692 O O . GLY B 1 36 ? -5.301 3.832 -2.406 1 83.06 36 GLY B O 1
ATOM 1693 N N . ILE B 1 37 ? -6.961 5.258 -3.043 1 81.88 37 ILE B N 1
ATOM 1694 C CA . ILE B 1 37 ? -6.984 4.785 -4.422 1 81.88 37 ILE B CA 1
ATOM 1695 C C . ILE B 1 37 ? -5.641 5.078 -5.09 1 81.88 37 ILE B C 1
ATOM 1697 O O . ILE B 1 37 ? -5.094 4.23 -5.801 1 81.88 37 ILE B O 1
ATOM 1701 N N . LEU B 1 38 ? -5.102 6.27 -4.859 1 89.69 38 LEU B N 1
ATOM 1702 C CA . LEU B 1 38 ? -3.816 6.664 -5.43 1 89.69 38 LEU B CA 1
ATOM 1703 C C . LEU B 1 38 ? -2.701 5.75 -4.938 1 89.69 38 LEU B C 1
ATOM 1705 O O . LEU B 1 38 ? -1.904 5.25 -5.738 1 89.69 38 LEU B O 1
ATOM 1709 N N . LEU B 1 39 ? -2.646 5.52 -3.645 1 83.88 39 LEU B N 1
ATOM 1710 C CA . LEU B 1 39 ? -1.61 4.668 -3.072 1 83.88 39 LEU B CA 1
ATOM 1711 C C . LEU B 1 39 ? -1.684 3.26 -3.656 1 83.88 39 LEU B C 1
ATOM 1713 O O . LEU B 1 39 ? -0.661 2.691 -4.047 1 83.88 39 LEU B O 1
ATOM 1717 N N . THR B 1 40 ? -2.871 2.734 -3.801 1 73.44 40 THR B N 1
ATOM 1718 C CA . THR B 1 40 ? -3.074 1.399 -4.348 1 73.44 40 THR B CA 1
ATOM 1719 C C . THR B 1 40 ? -2.662 1.349 -5.816 1 73.44 40 THR B C 1
ATOM 1721 O O . THR B 1 40 ? -2.014 0.394 -6.254 1 73.44 40 THR B O 1
ATOM 1724 N N . SER B 1 41 ? -3.053 2.359 -6.566 1 75.81 41 SER B N 1
ATOM 1725 C CA . SER B 1 41 ? -2.67 2.439 -7.969 1 75.81 41 SER B CA 1
ATOM 1726 C C . SER B 1 41 ? -1.154 2.514 -8.125 1 75.81 41 SER B C 1
ATOM 1728 O O . SER B 1 41 ? -0.587 1.908 -9.039 1 75.81 41 SER B O 1
ATOM 1730 N N . TYR B 1 42 ? -0.495 3.287 -7.25 1 82.75 42 TYR B N 1
ATOM 1731 C CA . TYR B 1 42 ? 0.956 3.434 -7.277 1 82.75 42 TYR B CA 1
ATOM 1732 C C . TYR B 1 42 ? 1.645 2.096 -7.043 1 82.75 42 TYR B C 1
ATOM 1734 O O . TYR B 1 42 ? 2.576 1.733 -7.766 1 82.75 42 TYR B O 1
ATOM 1742 N N . VAL B 1 43 ? 1.17 1.371 -6.141 1 69.88 43 VAL B N 1
ATOM 1743 C CA . VAL B 1 43 ? 1.804 0.117 -5.75 1 69.88 43 VAL B CA 1
ATOM 1744 C C . VAL B 1 43 ? 1.489 -0.964 -6.781 1 69.88 43 VAL B C 1
ATOM 1746 O O . VAL B 1 43 ? 2.35 -1.78 -7.117 1 69.88 43 VAL B O 1
ATOM 1749 N N . SER B 1 44 ? 0.295 -1.071 -7.25 1 62.47 44 SER B N 1
ATOM 1750 C CA . SER B 1 44 ? -0.129 -2.154 -8.133 1 62.47 44 SER B CA 1
ATOM 1751 C C . SER B 1 44 ? 0.451 -1.986 -9.531 1 62.47 44 SER B C 1
ATOM 1753 O O . SER B 1 44 ? 0.678 -2.971 -10.242 1 62.47 44 SER B O 1
ATOM 1755 N N . ASN B 1 45 ? 0.45 -0.908 -10.055 1 55.47 45 ASN B N 1
ATOM 1756 C CA . ASN B 1 45 ? 0.684 -0.741 -11.484 1 55.47 45 ASN B CA 1
ATOM 1757 C C . ASN B 1 45 ? 2.143 -0.407 -11.781 1 55.47 45 ASN B C 1
ATOM 1759 O O . ASN B 1 45 ? 2.596 -0.537 -12.914 1 55.47 45 ASN B O 1
ATOM 1763 N N . LYS B 1 46 ? 2.861 0.086 -10.992 1 53.72 46 LYS B N 1
ATOM 1764 C CA . LYS B 1 46 ? 3.984 0.677 -11.719 1 53.72 46 LYS B CA 1
ATOM 1765 C C . LYS B 1 46 ? 5.301 0.422 -10.992 1 53.72 46 LYS B C 1
ATOM 1767 O O . LYS B 1 46 ? 6.379 0.588 -11.57 1 53.72 46 LYS B O 1
ATOM 1772 N N . ILE B 1 47 ? 5.168 0.15 -9.703 1 51.62 47 ILE B N 1
ATOM 1773 C CA . ILE B 1 47 ? 6.535 0.044 -9.203 1 51.62 47 ILE B CA 1
ATOM 1774 C C . ILE B 1 47 ? 6.961 -1.423 -9.172 1 51.62 47 ILE B C 1
ATOM 1776 O O . ILE B 1 47 ? 6.418 -2.211 -8.391 1 51.62 47 ILE B O 1
ATOM 1780 N N . GLU B 1 48 ? 7.168 -1.945 -10.477 1 50.81 48 GLU B N 1
ATOM 1781 C CA . GLU B 1 48 ? 7.922 -3.193 -10.398 1 50.81 48 GLU B CA 1
ATOM 1782 C C . GLU B 1 48 ? 9.086 -3.076 -9.422 1 50.81 48 GLU B C 1
ATOM 1784 O O . GLU B 1 48 ? 10.047 -2.344 -9.68 1 50.81 48 GLU B O 1
ATOM 1789 N N . TRP B 1 49 ? 8.773 -3.221 -8.25 1 49.31 49 TRP B N 1
ATOM 1790 C CA . TRP B 1 49 ? 9.906 -3.301 -7.324 1 49.31 49 TRP B CA 1
ATOM 1791 C C . TRP B 1 49 ? 10.742 -4.547 -7.598 1 49.31 49 TRP B C 1
ATOM 1793 O O . TRP B 1 49 ? 10.234 -5.668 -7.531 1 49.31 49 TRP B O 1
ATOM 1803 N N . SER B 1 50 ? 11.336 -4.445 -8.742 1 52.25 50 SER B N 1
ATOM 1804 C CA . SER B 1 50 ? 12.164 -5.582 -9.148 1 52.25 50 SER B CA 1
ATOM 1805 C C . SER B 1 50 ? 13.141 -5.973 -8.047 1 52.25 50 SER B C 1
ATOM 1807 O O . SER B 1 50 ? 14.07 -5.223 -7.742 1 52.25 50 SER B O 1
ATOM 1809 N N . MET B 1 51 ? 12.562 -6.324 -6.973 1 58.5 51 MET B N 1
ATOM 1810 C CA . MET B 1 51 ? 13.547 -6.922 -6.078 1 58.5 51 MET B CA 1
ATOM 1811 C C . MET B 1 51 ? 13.828 -8.367 -6.469 1 58.5 51 MET B C 1
ATOM 1813 O O . MET B 1 51 ? 12.906 -9.117 -6.789 1 58.5 51 MET B O 1
ATOM 1817 N N . ASP B 1 52 ? 15.094 -8.539 -6.672 1 65.56 52 ASP B N 1
ATOM 1818 C CA . ASP B 1 52 ? 15.5 -9.906 -6.98 1 65.56 52 ASP B CA 1
ATOM 1819 C C . ASP B 1 52 ? 14.969 -10.883 -5.934 1 65.56 52 ASP B C 1
ATOM 1821 O O . ASP B 1 52 ? 14.844 -10.539 -4.758 1 65.56 52 ASP B O 1
ATOM 1825 N N . GLY B 1 53 ? 14.5 -12 -6.344 1 77.5 53 GLY B N 1
ATOM 1826 C CA . GLY B 1 53 ? 14.117 -13.078 -5.445 1 77.5 53 GLY B CA 1
ATOM 1827 C C . GLY B 1 53 ? 12.656 -13.023 -5.039 1 77.5 53 GLY B C 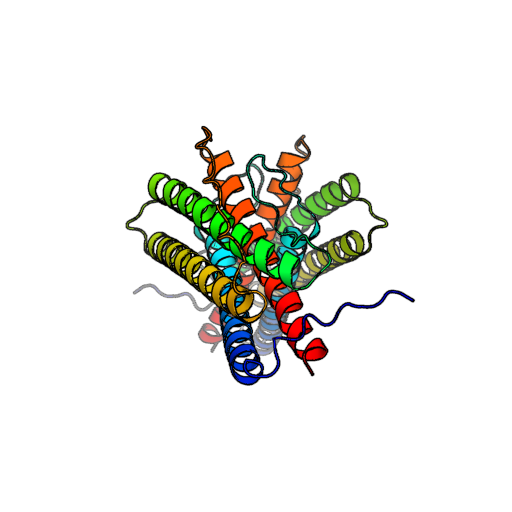1
ATOM 1828 O O . GLY B 1 53 ? 12.25 -13.688 -4.082 1 77.5 53 GLY B O 1
ATOM 1829 N N . VAL B 1 54 ? 11.922 -12.164 -5.738 1 82.19 54 VAL B N 1
ATOM 1830 C CA . VAL B 1 54 ? 10.492 -12.094 -5.449 1 82.19 54 VAL B CA 1
ATOM 1831 C C . VAL B 1 54 ? 9.711 -12.914 -6.477 1 82.19 54 VAL B C 1
ATOM 1833 O O . VAL B 1 54 ? 10.016 -12.867 -7.672 1 82.19 54 VAL B O 1
ATOM 1836 N N . PRO B 1 55 ? 8.797 -13.648 -5.992 1 87.44 55 PRO B N 1
ATOM 1837 C CA . PRO B 1 55 ? 8.023 -14.469 -6.926 1 87.44 55 PRO B CA 1
ATOM 1838 C C . PRO B 1 55 ? 7.109 -13.641 -7.824 1 87.44 55 PRO B C 1
ATOM 1840 O O . PRO B 1 55 ? 6.602 -12.594 -7.402 1 87.44 55 PRO B O 1
ATOM 1843 N N . SER B 1 56 ? 6.984 -14.195 -9.055 1 84.62 56 SER B N 1
ATOM 1844 C CA . SER B 1 56 ? 6.051 -13.562 -9.984 1 84.62 56 SER B CA 1
ATOM 1845 C C . SER B 1 56 ? 4.605 -13.914 -9.641 1 84.62 56 SER B C 1
ATOM 1847 O O . SER B 1 56 ? 4.312 -15.047 -9.25 1 84.62 56 SER B O 1
ATOM 1849 N N . ALA B 1 57 ? 3.76 -12.953 -9.836 1 88.25 57 ALA B N 1
ATOM 1850 C CA . ALA B 1 57 ? 2.34 -13.164 -9.57 1 88.25 57 ALA B CA 1
ATOM 1851 C C . ALA B 1 57 ? 1.647 -13.797 -10.773 1 88.25 57 ALA B C 1
ATOM 1853 O O . ALA B 1 57 ? 0.519 -14.281 -10.664 1 88.25 57 ALA B O 1
ATOM 1854 N N . THR B 1 58 ? 2.271 -13.836 -11.875 1 87.19 58 THR B N 1
ATOM 1855 C CA . THR B 1 58 ? 1.647 -14.25 -13.133 1 87.19 58 THR B CA 1
ATOM 1856 C C . THR B 1 58 ? 1.339 -15.742 -13.117 1 87.19 58 THR B C 1
ATOM 1858 O O . THR B 1 58 ? 2.158 -16.547 -12.672 1 87.19 58 THR B O 1
ATOM 1861 N N . ILE B 1 59 ? 0.159 -16.062 -13.539 1 92.62 59 ILE B N 1
ATOM 1862 C CA . ILE B 1 59 ? -0.222 -17.469 -13.672 1 92.62 59 ILE B CA 1
ATOM 1863 C C . ILE B 1 59 ? 0.098 -17.969 -15.078 1 92.62 59 ILE B C 1
ATOM 1865 O O . ILE B 1 59 ? -0.375 -17.391 -16.062 1 92.62 59 ILE B O 1
ATOM 1869 N N . ALA B 1 60 ? 0.866 -18.969 -15.18 1 90.69 60 ALA B N 1
ATOM 1870 C CA . ALA B 1 60 ? 1.287 -19.516 -16.469 1 90.69 60 ALA B CA 1
ATOM 1871 C C . ALA B 1 60 ? 0.435 -20.719 -16.859 1 90.69 60 ALA B C 1
ATOM 1873 O O . ALA B 1 60 ? -0.197 -21.344 -16 1 90.69 60 ALA B O 1
ATOM 1874 N N . GLY B 1 61 ? 0.377 -21 -18.203 1 91.56 61 GLY B N 1
ATOM 1875 C CA . GLY B 1 61 ? -0.353 -22.141 -18.719 1 91.56 61 GLY B CA 1
ATOM 1876 C C . GLY B 1 61 ? -1.4 -21.766 -19.75 1 91.56 61 GLY B C 1
ATOM 1877 O O . GLY B 1 61 ? -2.008 -20.688 -19.656 1 91.56 61 GLY B O 1
ATOM 1878 N N . SER B 1 62 ? -1.61 -22.672 -20.625 1 89.94 62 SER B N 1
ATOM 1879 C CA . SER B 1 62 ? -2.578 -22.422 -21.688 1 89.94 62 SER B CA 1
ATOM 1880 C C . SER B 1 62 ? -3.867 -23.203 -21.453 1 89.94 62 SER B C 1
ATOM 1882 O O . SER B 1 62 ? -4.922 -22.844 -21.984 1 89.94 62 SER B O 1
ATOM 1884 N N . THR B 1 63 ? -3.855 -24.297 -20.703 1 87.69 63 THR B N 1
ATOM 1885 C CA . THR B 1 63 ? -5.023 -25.109 -20.391 1 87.69 63 THR B CA 1
ATOM 1886 C C . THR B 1 63 ? -5.422 -24.953 -18.922 1 87.69 63 THR B C 1
ATOM 1888 O O . THR B 1 63 ? -4.598 -24.562 -18.078 1 87.69 63 THR B O 1
ATOM 1891 N N . PRO B 1 64 ? -6.586 -25.312 -18.641 1 88.25 64 PRO B N 1
ATOM 1892 C CA . PRO B 1 64 ? -7.02 -25.25 -17.25 1 88.25 64 PRO B CA 1
ATOM 1893 C C . PRO B 1 64 ? -6.148 -26.109 -16.328 1 88.25 64 PRO B C 1
ATOM 1895 O O . PRO B 1 64 ? -5.809 -25.672 -15.219 1 88.25 64 PRO B O 1
ATOM 1898 N N . LYS B 1 65 ? -5.809 -27.219 -16.781 1 89.12 65 LYS B N 1
ATOM 1899 C CA . LYS B 1 65 ? -4.977 -28.109 -15.977 1 89.12 65 LYS B CA 1
ATOM 1900 C C . LYS B 1 65 ? -3.613 -27.469 -15.695 1 89.12 65 LYS B C 1
ATOM 1902 O O . LYS B 1 65 ? -3.135 -27.5 -14.562 1 89.12 65 LYS B O 1
ATOM 1907 N N . GLU B 1 66 ? -3.012 -26.938 -16.672 1 90.62 66 GLU B N 1
ATOM 1908 C CA . GLU B 1 66 ? -1.714 -26.281 -16.531 1 90.62 66 GLU B CA 1
ATOM 1909 C C . GLU B 1 66 ? -1.807 -25.078 -15.602 1 90.62 66 GLU B C 1
ATOM 1911 O O . GLU B 1 66 ? -0.907 -24.844 -14.797 1 90.62 66 GLU B O 1
ATOM 1916 N N . LYS B 1 67 ? -2.857 -24.391 -15.734 1 93.38 67 LYS B N 1
ATOM 1917 C CA . LYS B 1 67 ? -3.051 -23.203 -14.906 1 93.38 67 LYS B CA 1
ATOM 1918 C C . LYS B 1 67 ? -3.268 -23.594 -13.445 1 93.38 67 LYS B C 1
ATOM 1920 O O . LYS B 1 67 ? -2.713 -22.953 -12.539 1 93.38 67 LYS B O 1
ATOM 1925 N N . LEU B 1 68 ? -4.008 -24.625 -13.258 1 94.19 68 LEU B N 1
ATOM 1926 C CA . LEU B 1 68 ? -4.234 -25.094 -11.898 1 94.19 68 LEU B CA 1
ATOM 1927 C C . LEU B 1 68 ? -2.936 -25.578 -11.273 1 94.19 68 LEU B C 1
ATOM 1929 O O . LEU B 1 68 ? -2.662 -25.297 -10.102 1 94.19 68 LEU B O 1
ATOM 1933 N N . ARG B 1 69 ? -2.123 -26.25 -12.062 1 92.75 69 ARG B N 1
ATOM 1934 C CA . ARG B 1 69 ? -0.834 -26.719 -11.562 1 92.75 69 ARG B CA 1
ATOM 1935 C C . ARG B 1 69 ? 0.06 -25.531 -11.18 1 92.75 69 ARG B C 1
ATOM 1937 O O . ARG B 1 69 ? 0.725 -25.562 -10.141 1 92.75 69 ARG B O 1
ATOM 1944 N N . ASN B 1 70 ? 0.031 -24.625 -12.023 1 94.25 70 ASN B N 1
ATOM 1945 C CA . ASN B 1 70 ? 0.828 -23.438 -11.75 1 94.25 70 ASN B CA 1
ATOM 1946 C C . ASN B 1 70 ? 0.331 -22.703 -10.516 1 94.25 70 ASN B C 1
ATOM 1948 O O . ASN B 1 70 ? 1.131 -22.219 -9.711 1 94.25 70 ASN B O 1
ATOM 1952 N N . ILE B 1 71 ? -0.976 -22.625 -10.375 1 96.12 71 ILE B N 1
ATOM 1953 C CA . ILE B 1 71 ? -1.568 -21.969 -9.219 1 96.12 71 ILE B CA 1
ATOM 1954 C C . ILE B 1 71 ? -1.146 -22.703 -7.941 1 96.12 71 ILE B C 1
ATOM 1956 O O . ILE B 1 71 ? -0.74 -22.062 -6.965 1 96.12 71 ILE B O 1
ATOM 1960 N N . SER B 1 72 ? -1.232 -23.984 -7.957 1 95.12 72 SER B N 1
ATOM 1961 C CA . SER B 1 72 ? -0.846 -24.766 -6.789 1 95.12 72 SER B CA 1
ATOM 1962 C C . SER B 1 72 ? 0.613 -24.531 -6.418 1 95.12 72 SER B C 1
ATOM 1964 O O . SER B 1 72 ? 0.929 -24.25 -5.258 1 95.12 72 SER B O 1
ATOM 1966 N N . ASN B 1 73 ? 1.442 -24.562 -7.383 1 93.19 73 ASN B N 1
ATOM 1967 C CA . ASN B 1 73 ? 2.871 -24.359 -7.164 1 93.19 73 ASN B CA 1
ATOM 1968 C C . ASN B 1 73 ? 3.16 -22.938 -6.656 1 93.19 73 ASN B C 1
ATOM 1970 O O . ASN B 1 73 ? 3.912 -22.766 -5.695 1 93.19 73 ASN B O 1
ATOM 1974 N N . LYS B 1 74 ? 2.584 -21.984 -7.27 1 94.88 74 LYS B N 1
ATOM 1975 C CA . LYS B 1 74 ? 2.842 -20.578 -6.914 1 94.88 74 LYS B CA 1
ATOM 1976 C C . LYS B 1 74 ? 2.301 -20.266 -5.523 1 94.88 74 LYS B C 1
ATOM 1978 O O . LYS B 1 74 ? 2.875 -19.438 -4.801 1 94.88 74 LYS B O 1
ATOM 1983 N N . ALA B 1 75 ? 1.175 -20.859 -5.188 1 97 75 ALA B N 1
ATOM 1984 C CA . ALA B 1 75 ? 0.663 -20.688 -3.832 1 97 75 ALA B CA 1
ATOM 1985 C C . ALA B 1 75 ? 1.698 -21.109 -2.793 1 97 75 ALA B C 1
ATOM 1987 O O . ALA B 1 75 ? 1.924 -20.391 -1.81 1 97 75 ALA B O 1
ATOM 1988 N N . MET B 1 76 ? 2.365 -22.172 -3.068 1 95.75 76 MET B N 1
ATOM 1989 C CA . MET B 1 76 ? 3.377 -22.656 -2.133 1 95.75 76 MET B CA 1
ATOM 1990 C C . MET B 1 76 ? 4.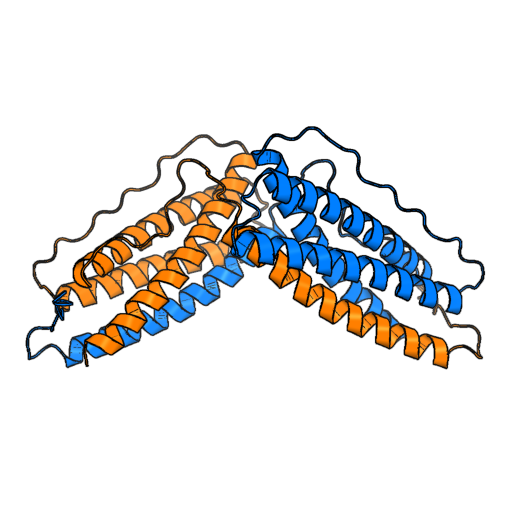621 -21.781 -2.172 1 95.75 76 MET B C 1
ATOM 1992 O O . MET B 1 76 ? 5.273 -21.562 -1.148 1 95.75 76 MET B O 1
ATOM 1996 N N . ILE B 1 77 ? 4.914 -21.297 -3.33 1 94.25 77 ILE B N 1
ATOM 1997 C CA . ILE B 1 77 ? 6.051 -20.391 -3.439 1 94.25 77 ILE B CA 1
ATOM 1998 C C . ILE B 1 77 ? 5.797 -19.141 -2.596 1 94.25 77 ILE B C 1
ATOM 2000 O O . ILE B 1 77 ? 6.652 -18.734 -1.809 1 94.25 77 ILE B O 1
ATOM 2004 N N . PHE B 1 78 ? 4.641 -18.531 -2.688 1 96.06 78 PHE B N 1
ATOM 2005 C CA . PHE B 1 78 ? 4.301 -17.359 -1.883 1 96.06 78 PHE B CA 1
ATOM 2006 C C . PHE B 1 78 ? 4.25 -17.719 -0.402 1 96.06 78 PHE B C 1
ATOM 2008 O O . PHE B 1 78 ? 4.625 -16.906 0.451 1 96.06 78 PHE B O 1
ATOM 2015 N N . HIS B 1 79 ? 3.779 -18.938 -0.103 1 96.56 79 HIS B N 1
ATOM 2016 C CA . HIS B 1 79 ? 3.783 -19.422 1.272 1 96.56 79 HIS B CA 1
ATOM 2017 C C . HIS B 1 79 ? 5.176 -19.328 1.888 1 96.56 79 HIS B C 1
ATOM 2019 O O . HIS B 1 79 ? 5.336 -18.797 2.988 1 96.56 79 HIS B O 1
ATOM 2025 N N . TRP B 1 80 ? 6.117 -19.734 1.173 1 95 80 TRP B N 1
ATOM 2026 C CA . TRP B 1 80 ? 7.488 -19.734 1.68 1 95 80 TRP B CA 1
ATOM 2027 C C . TRP B 1 80 ? 8.047 -18.312 1.74 1 95 80 TRP B C 1
ATOM 2029 O O . TRP B 1 80 ? 8.781 -17.969 2.666 1 95 80 TRP B O 1
ATOM 2039 N N . HIS B 1 81 ? 7.723 -17.562 0.793 1 95.12 81 HIS B N 1
ATOM 2040 C CA . HIS B 1 81 ? 8.211 -16.188 0.801 1 95.12 81 HIS B CA 1
ATOM 2041 C C . HIS B 1 81 ? 7.582 -15.383 1.935 1 95.12 81 HIS B C 1
ATOM 2043 O O . HIS B 1 81 ? 8.242 -14.531 2.539 1 95.12 81 HIS B O 1
ATOM 2049 N N . ILE B 1 82 ? 6.383 -15.609 2.27 1 96.69 82 ILE B N 1
ATOM 2050 C CA . ILE B 1 82 ? 5.742 -14.922 3.383 1 96.69 82 ILE B CA 1
ATOM 2051 C C . ILE B 1 82 ? 6.352 -15.391 4.703 1 96.69 82 ILE B C 1
ATOM 2053 O O . ILE B 1 82 ? 6.492 -14.602 5.641 1 96.69 82 ILE B O 1
ATOM 2057 N N . ALA B 1 83 ? 6.789 -16.672 4.672 1 95.69 83 ALA B N 1
ATOM 2058 C CA . ALA B 1 83 ? 7.539 -17.141 5.832 1 95.69 83 ALA B CA 1
ATOM 2059 C C . ALA B 1 83 ? 8.828 -16.344 6.016 1 95.69 83 ALA B C 1
ATOM 2061 O O . ALA B 1 83 ? 9.195 -16 7.145 1 95.69 83 ALA B O 1
ATOM 2062 N N . MET B 1 84 ? 9.453 -16.047 4.945 1 94.56 84 MET B N 1
ATOM 2063 C CA . MET B 1 84 ? 10.672 -15.25 5.008 1 94.56 84 MET B CA 1
ATOM 2064 C C . MET B 1 84 ? 10.367 -13.828 5.469 1 94.56 84 MET B C 1
ATOM 2066 O O . MET B 1 84 ? 11.094 -13.273 6.293 1 94.56 84 MET B O 1
ATOM 2070 N N . VAL B 1 85 ? 9.297 -13.258 4.977 1 93.06 85 VAL B N 1
ATOM 2071 C CA . VAL B 1 85 ? 8.867 -11.938 5.414 1 93.06 85 VAL B CA 1
ATOM 2072 C C . VAL B 1 85 ? 8.602 -11.945 6.918 1 93.06 85 VAL B C 1
ATOM 2074 O O . VAL B 1 85 ? 9 -11.023 7.633 1 93.06 85 VAL B O 1
ATOM 2077 N N . THR B 1 86 ? 7.953 -13.016 7.375 1 94.75 86 THR B N 1
ATOM 2078 C CA . THR B 1 86 ? 7.664 -13.164 8.797 1 94.75 86 THR B CA 1
ATOM 2079 C C . THR B 1 86 ? 8.953 -13.18 9.609 1 94.75 86 THR B C 1
ATOM 2081 O O . THR B 1 86 ? 9.055 -12.5 10.633 1 94.75 86 THR B O 1
ATOM 2084 N N . LYS B 1 87 ? 9.875 -13.875 9.117 1 94.31 87 LYS B N 1
ATOM 2085 C CA . LYS B 1 87 ? 11.172 -13.938 9.773 1 94.31 87 LYS B CA 1
ATOM 2086 C C . LYS B 1 87 ? 11.812 -12.555 9.852 1 94.31 87 LYS B C 1
ATOM 2088 O O . LYS B 1 87 ? 12.297 -12.148 10.914 1 94.31 87 LYS B O 1
ATOM 2093 N N . TYR B 1 88 ? 11.789 -11.875 8.742 1 90.75 88 TYR B N 1
ATOM 2094 C CA . TYR B 1 88 ? 12.375 -10.539 8.695 1 90.75 88 TYR B CA 1
ATOM 2095 C C . TYR B 1 88 ? 11.664 -9.602 9.664 1 90.75 88 TYR B C 1
ATOM 2097 O O . TYR B 1 88 ? 12.312 -8.875 10.422 1 90.75 88 TYR B O 1
ATOM 2105 N N . MET B 1 89 ? 10.398 -9.609 9.656 1 91.19 89 MET B N 1
ATOM 2106 C CA . MET B 1 89 ? 9.625 -8.688 10.484 1 91.19 89 MET B CA 1
ATOM 2107 C C . MET B 1 89 ? 9.797 -9.008 11.969 1 91.19 89 MET B C 1
ATOM 2109 O O . MET B 1 89 ? 9.844 -8.094 12.797 1 91.19 89 MET B O 1
ATOM 2113 N N . THR B 1 90 ? 9.906 -10.328 12.297 1 91.88 90 THR B N 1
ATOM 2114 C CA . THR B 1 90 ? 10.109 -10.75 13.68 1 91.88 90 THR B CA 1
ATOM 2115 C C . THR B 1 90 ? 11.445 -10.234 14.203 1 91.88 90 THR B C 1
ATOM 2117 O O . THR B 1 90 ? 11.555 -9.867 15.375 1 91.88 90 THR B O 1
ATOM 2120 N N . LYS B 1 91 ? 12.414 -10.125 13.344 1 89.69 91 LYS B N 1
ATOM 2121 C CA . LYS B 1 91 ? 13.742 -9.672 13.734 1 89.69 91 LYS B CA 1
ATOM 2122 C C . LYS B 1 91 ? 13.82 -8.148 13.781 1 89.69 91 LYS B C 1
ATOM 2124 O O . LYS B 1 91 ? 14.555 -7.586 14.594 1 89.69 91 LYS B O 1
ATOM 2129 N N . MET B 1 92 ? 13.008 -7.539 12.977 1 85.31 92 MET B N 1
ATOM 2130 C CA . MET B 1 92 ? 13.164 -6.102 12.781 1 85.31 92 MET B CA 1
ATOM 2131 C C . MET B 1 92 ? 12.234 -5.32 13.703 1 85.31 92 MET B C 1
ATOM 2133 O O . MET B 1 92 ? 12.531 -4.184 14.07 1 85.31 92 MET B O 1
ATOM 2137 N N . LEU B 1 93 ? 11.18 -5.91 14.016 1 83.38 93 LEU B N 1
ATOM 2138 C CA . LEU B 1 93 ? 10.164 -5.18 14.766 1 83.38 93 LEU B CA 1
ATOM 2139 C C . LEU B 1 93 ? 10.125 -5.648 16.219 1 83.38 93 LEU B C 1
ATOM 2141 O O . LEU B 1 93 ? 10.609 -6.73 16.531 1 83.38 93 LEU B O 1
ATOM 2145 N N . GLU B 1 94 ? 9.664 -4.762 17.016 1 84.19 94 GLU B N 1
ATOM 2146 C CA . GLU B 1 94 ? 9.391 -5.168 18.391 1 84.19 94 GLU B CA 1
ATOM 2147 C C . GLU B 1 94 ? 8.172 -6.086 18.453 1 84.19 94 GLU B C 1
ATOM 2149 O O . GLU B 1 94 ? 7.035 -5.641 18.281 1 84.19 94 GLU B O 1
ATOM 2154 N N . VAL B 1 95 ? 8.383 -7.289 18.797 1 86.44 95 VAL B N 1
ATOM 2155 C CA . VAL B 1 95 ? 7.363 -8.328 18.703 1 86.44 95 VAL B CA 1
ATOM 2156 C C . VAL B 1 95 ? 6.285 -8.094 19.766 1 86.44 95 VAL B C 1
ATOM 2158 O O . VAL B 1 95 ? 5.133 -8.492 19.594 1 86.44 95 VAL B O 1
ATOM 2161 N N . SER B 1 96 ? 6.648 -7.348 20.75 1 88.88 96 SER B N 1
ATOM 2162 C CA . SER B 1 96 ? 5.684 -7.105 21.828 1 88.88 96 SER B CA 1
ATOM 2163 C C . SER B 1 96 ? 4.715 -5.988 21.453 1 88.88 96 SER B C 1
ATOM 2165 O O . SER B 1 96 ? 3.684 -5.809 22.094 1 88.88 96 SER B O 1
ATOM 2167 N N . ASP B 1 97 ? 5.031 -5.312 20.453 1 86.94 97 ASP B N 1
ATOM 2168 C CA . ASP B 1 97 ? 4.16 -4.242 19.969 1 86.94 97 ASP B CA 1
ATOM 2169 C C . ASP B 1 97 ? 2.871 -4.805 19.375 1 86.94 97 ASP B C 1
ATOM 2171 O O . ASP B 1 97 ? 2.9 -5.793 18.641 1 86.94 97 ASP B O 1
ATOM 2175 N N . ASN B 1 98 ? 1.742 -4.23 19.781 1 86.12 98 ASN B N 1
ATOM 2176 C CA . ASN B 1 98 ? 0.436 -4.711 19.344 1 86.12 98 ASN B CA 1
ATOM 2177 C C . ASN B 1 98 ? 0.322 -4.719 17.828 1 86.12 98 ASN B C 1
ATOM 2179 O O . ASN B 1 98 ? -0.153 -5.691 17.234 1 86.12 98 ASN B O 1
ATOM 2183 N N . ASP B 1 99 ? 0.739 -3.656 17.234 1 79.69 99 ASP B N 1
ATOM 2184 C CA . ASP B 1 99 ? 0.676 -3.57 15.773 1 79.69 99 ASP B CA 1
ATOM 2185 C C . ASP B 1 99 ? 1.528 -4.656 15.125 1 79.69 99 ASP B C 1
ATOM 2187 O O . ASP B 1 99 ? 1.162 -5.195 14.078 1 79.69 99 ASP B O 1
ATOM 2191 N N . THR B 1 100 ? 2.668 -4.918 15.734 1 86.81 100 THR B N 1
ATOM 2192 C CA . THR B 1 100 ? 3.531 -5.98 15.234 1 86.81 100 THR B CA 1
ATOM 2193 C C . THR B 1 100 ? 2.852 -7.34 15.375 1 86.81 100 THR B C 1
ATOM 2195 O O . THR B 1 100 ? 2.906 -8.164 14.453 1 86.81 100 THR B O 1
ATOM 2198 N N . GLN B 1 101 ? 2.146 -7.551 16.422 1 91.62 101 GLN B N 1
ATOM 2199 C CA . GLN B 1 101 ? 1.436 -8.805 16.625 1 91.62 101 GLN B CA 1
ATOM 2200 C C . GLN B 1 101 ? 0.33 -8.992 15.594 1 91.62 101 GLN B C 1
ATOM 2202 O O . GLN B 1 101 ? 0.134 -10.094 15.078 1 91.62 101 GLN B O 1
ATOM 2207 N N . ILE B 1 102 ? -0.356 -7.973 15.352 1 91.12 102 ILE B N 1
ATOM 2208 C CA . ILE B 1 102 ? -1.415 -8.031 14.352 1 91.12 102 ILE B CA 1
ATOM 2209 C C . ILE B 1 102 ? -0.821 -8.398 12.992 1 91.12 102 ILE B C 1
ATOM 2211 O O . ILE B 1 102 ? -1.321 -9.297 12.312 1 91.12 102 ILE B O 1
ATOM 2215 N N . LEU B 1 103 ? 0.271 -7.719 12.641 1 91.06 103 LEU B N 1
ATOM 2216 C CA . LEU B 1 103 ? 0.925 -7.988 11.367 1 91.06 103 LEU B CA 1
ATOM 2217 C C . LEU B 1 103 ? 1.373 -9.445 11.281 1 91.06 103 LEU B C 1
ATOM 2219 O O . LEU B 1 103 ? 1.116 -10.117 10.281 1 91.06 103 LEU B O 1
ATOM 2223 N N . LEU B 1 104 ? 2.027 -9.898 12.344 1 94.88 104 LEU B N 1
ATOM 2224 C CA . LEU B 1 104 ? 2.525 -11.266 12.352 1 94.88 104 LEU B CA 1
ATOM 2225 C C . LEU B 1 104 ? 1.375 -12.266 12.258 1 94.88 104 LEU B C 1
ATOM 2227 O O . LEU B 1 104 ? 1.501 -13.305 11.617 1 94.88 104 LEU B O 1
ATOM 2231 N N . GLY B 1 105 ? 0.263 -11.961 12.898 1 96 105 GLY B N 1
ATOM 2232 C CA . GLY B 1 105 ? -0.925 -12.789 12.781 1 96 105 GLY B CA 1
ATOM 2233 C C . GLY B 1 105 ? -1.466 -12.852 11.359 1 96 105 GLY B C 1
ATOM 2234 O O . GLY B 1 105 ? -1.804 -13.93 10.867 1 96 105 GLY B O 1
ATOM 2235 N N . LEU B 1 106 ? -1.518 -11.695 10.766 1 94.69 106 LEU B N 1
ATOM 2236 C CA . LEU B 1 106 ? -2 -11.633 9.391 1 94.69 106 LEU B CA 1
ATOM 2237 C C . LEU B 1 106 ? -1.08 -12.414 8.453 1 94.69 106 LEU B C 1
ATOM 2239 O O . LEU B 1 106 ? -1.549 -13.07 7.52 1 94.69 106 LEU B O 1
ATOM 2243 N N . LEU B 1 107 ? 0.215 -12.312 8.695 1 96.81 107 LEU B N 1
ATOM 2244 C CA . LEU B 1 107 ? 1.175 -13.078 7.914 1 96.81 107 LEU B CA 1
ATOM 2245 C C . LEU B 1 107 ? 0.937 -14.578 8.078 1 96.81 107 LEU B C 1
ATOM 2247 O O . LEU B 1 107 ? 0.929 -15.32 7.098 1 96.81 107 LEU B O 1
ATOM 2251 N N . SER B 1 108 ? 0.732 -15 9.234 1 97.12 108 SER B N 1
ATOM 2252 C CA . SER B 1 108 ? 0.475 -16.406 9.523 1 97.12 108 SER B CA 1
ATOM 2253 C C . SER B 1 108 ? -0.801 -16.891 8.836 1 97.12 108 SER B C 1
ATOM 2255 O O . SER B 1 108 ? -0.819 -17.953 8.227 1 97.12 108 SER B O 1
ATOM 2257 N N . ASP B 1 109 ? -1.83 -16.094 8.984 1 97.12 109 ASP B N 1
ATOM 2258 C CA . ASP B 1 109 ? -3.096 -16.438 8.344 1 97.12 109 ASP B CA 1
ATOM 2259 C C . ASP B 1 109 ? -2.93 -16.578 6.836 1 97.12 109 ASP B C 1
ATOM 2261 O O . ASP B 1 109 ? -3.492 -17.5 6.227 1 97.12 109 ASP B O 1
ATOM 2265 N N . SER B 1 110 ? -2.23 -15.633 6.281 1 97.38 110 SER B N 1
ATOM 2266 C CA . SER B 1 110 ? -2.027 -15.664 4.836 1 97.38 110 SER B CA 1
ATOM 2267 C C . SER B 1 110 ? -1.278 -16.922 4.406 1 97.38 110 SER B C 1
ATOM 2269 O O . SER B 1 110 ? -1.597 -17.516 3.379 1 97.38 110 SER B O 1
ATOM 2271 N N . ARG B 1 111 ? -0.299 -17.328 5.156 1 97.12 111 ARG B N 1
ATOM 2272 C CA . ARG B 1 111 ? 0.424 -18.562 4.859 1 97.12 111 ARG B CA 1
ATOM 2273 C C . ARG B 1 111 ? -0.51 -19.766 4.895 1 97.12 111 ARG B C 1
ATOM 2275 O O . ARG B 1 111 ? -0.469 -20.625 4.004 1 97.12 111 ARG B O 1
ATOM 2282 N N . ASP B 1 112 ? -1.294 -19.781 5.879 1 97.25 112 ASP B N 1
ATOM 2283 C CA . ASP B 1 112 ? -2.244 -20.891 6.012 1 97.25 112 ASP B CA 1
ATOM 2284 C C . ASP B 1 112 ? -3.215 -20.922 4.836 1 97.25 112 ASP B C 1
ATOM 2286 O O . ASP B 1 112 ? -3.541 -22 4.324 1 97.25 112 ASP B O 1
ATOM 2290 N N . ARG B 1 113 ? -3.668 -19.781 4.445 1 97.44 113 ARG B N 1
ATOM 2291 C CA . ARG B 1 113 ? -4.602 -19.688 3.326 1 97.44 113 ARG B CA 1
ATOM 2292 C C . ARG B 1 113 ? -3.963 -20.188 2.037 1 97.44 113 ARG B C 1
ATOM 2294 O O . ARG B 1 113 ? -4.613 -20.875 1.244 1 97.44 113 ARG B O 1
ATOM 2301 N N . LEU B 1 114 ? -2.742 -19.797 1.877 1 97.5 114 LEU B N 1
ATOM 2302 C CA . LEU B 1 114 ? -2.031 -20.219 0.675 1 97.5 114 LEU B CA 1
ATOM 2303 C C . LEU B 1 114 ? -1.866 -21.734 0.647 1 97.5 114 LEU B C 1
ATOM 2305 O O . LEU B 1 114 ? -2.043 -22.375 -0.399 1 97.5 114 LEU B O 1
ATOM 2309 N N . LYS B 1 115 ? -1.526 -22.344 1.753 1 96.12 115 LYS B N 1
ATOM 2310 C CA . LYS B 1 115 ? -1.41 -23.797 1.841 1 96.12 115 LYS B CA 1
ATOM 2311 C C . LYS B 1 115 ? -2.744 -24.469 1.544 1 96.12 115 LYS B C 1
ATOM 2313 O O . LYS B 1 115 ? -2.797 -25.453 0.801 1 96.12 115 LYS B O 1
ATOM 2318 N N . LYS B 1 116 ? -3.797 -23.938 2.096 1 97.19 116 LYS B N 1
ATOM 2319 C CA . LYS B 1 116 ? -5.129 -24.484 1.86 1 97.19 116 LYS B CA 1
ATOM 2320 C C . LYS B 1 116 ? -5.527 -24.359 0.392 1 97.19 116 LYS B C 1
ATOM 2322 O O . LYS B 1 116 ? -6.117 -25.281 -0.181 1 97.19 116 LYS B O 1
ATOM 2327 N N . LEU B 1 117 ? -5.246 -23.219 -0.177 1 97.38 117 LEU B N 1
ATOM 2328 C CA . LEU B 1 117 ? -5.543 -23.016 -1.59 1 97.38 117 LEU B CA 1
ATOM 2329 C C . LEU B 1 117 ? -4.809 -24.031 -2.459 1 97.38 117 LEU B C 1
ATOM 2331 O O . LEU B 1 117 ? -5.406 -24.625 -3.35 1 97.38 117 LEU B O 1
ATOM 2335 N N . SER B 1 118 ? -3.52 -24.172 -2.195 1 96.38 118 SER B N 1
ATOM 2336 C CA . SER B 1 118 ? -2.748 -25.172 -2.939 1 96.38 118 SER B CA 1
ATOM 2337 C C . SER B 1 118 ? -3.385 -26.547 -2.844 1 96.38 118 SER B C 1
ATOM 2339 O O . SER B 1 118 ? -3.516 -27.25 -3.852 1 96.38 118 SER B O 1
ATOM 2341 N N . GLY B 1 119 ? -3.766 -26.922 -1.689 1 94.5 119 GLY B N 1
ATOM 2342 C CA . GLY B 1 119 ? -4.41 -28.219 -1.491 1 94.5 119 GLY B CA 1
ATOM 2343 C C . GLY B 1 119 ? -5.707 -28.359 -2.268 1 94.5 119 GLY B C 1
ATOM 2344 O O . GLY B 1 119 ? -5.965 -29.406 -2.867 1 94.5 119 GLY B O 1
ATOM 2345 N N . ARG B 1 120 ? -6.504 -27.359 -2.252 1 95.38 120 ARG B N 1
ATOM 2346 C CA . ARG B 1 120 ? -7.781 -27.391 -2.955 1 95.38 120 ARG B CA 1
ATOM 2347 C C . ARG B 1 120 ? -7.574 -27.5 -4.461 1 95.38 120 ARG B C 1
ATOM 2349 O O . ARG B 1 120 ? -8.32 -28.203 -5.148 1 95.38 120 ARG B O 1
ATOM 2356 N N . VAL B 1 121 ? -6.645 -26.766 -4.918 1 95.56 121 VAL B N 1
ATOM 2357 C CA . VAL B 1 121 ? -6.34 -26.797 -6.344 1 95.56 121 VAL B CA 1
ATOM 2358 C C . VAL B 1 121 ? -5.844 -28.188 -6.73 1 95.56 121 VAL B C 1
ATOM 2360 O O . VAL B 1 121 ? -6.191 -28.703 -7.797 1 95.56 121 VAL B O 1
ATOM 2363 N N . GLU B 1 122 ? -5.059 -28.828 -5.871 1 92.56 122 GLU B N 1
ATOM 2364 C CA . GLU B 1 122 ? -4.59 -30.172 -6.129 1 92.56 122 GLU B CA 1
ATOM 2365 C C . GLU B 1 122 ? -5.758 -31.156 -6.195 1 92.56 122 GLU B C 1
ATOM 2367 O O . GLU B 1 122 ? -5.738 -32.094 -6.996 1 92.56 122 GLU B O 1
ATOM 2372 N N . VAL B 1 123 ? -6.734 -30.938 -5.363 1 92.31 123 VAL B N 1
ATOM 2373 C CA . VAL B 1 123 ? -7.938 -31.766 -5.41 1 92.31 123 VAL B CA 1
ATOM 2374 C C . VAL B 1 123 ? -8.617 -31.609 -6.77 1 92.31 123 VAL B C 1
ATOM 2376 O O . VAL B 1 123 ? -9.023 -32.594 -7.387 1 92.31 123 VAL B O 1
ATOM 2379 N N . LEU B 1 124 ? -8.797 -30.422 -7.277 1 92.56 124 LEU B N 1
ATOM 2380 C CA . LEU B 1 124 ? -9.375 -30.156 -8.594 1 92.56 124 LEU B CA 1
ATOM 2381 C C . LEU B 1 124 ? -8.578 -30.859 -9.68 1 92.56 124 LEU B C 1
ATOM 2383 O O . LEU B 1 124 ? -9.156 -31.484 -10.578 1 92.56 124 LEU B O 1
ATOM 2387 N N . LEU B 1 125 ? -7.285 -30.766 -9.555 1 90.81 125 LEU B N 1
ATOM 2388 C CA . LEU B 1 125 ? -6.398 -31.391 -10.531 1 90.81 125 LEU B CA 1
ATOM 2389 C C . LEU B 1 125 ? -6.586 -32.906 -10.547 1 90.81 125 LEU B C 1
ATOM 2391 O O . LEU B 1 125 ? -6.609 -33.5 -11.617 1 90.81 125 LEU B O 1
ATOM 2395 N N . GLN B 1 126 ? -6.758 -33.469 -9.391 1 88.81 126 GLN B N 1
ATOM 2396 C CA . GLN B 1 126 ? -6.93 -34.906 -9.281 1 88.81 126 GLN B CA 1
ATOM 2397 C C . GLN B 1 126 ? -8.266 -35.344 -9.875 1 88.81 126 GLN B C 1
ATOM 2399 O O . GLN B 1 126 ? -8.367 -36.438 -10.453 1 88.81 126 GLN B O 1
ATOM 2404 N N . ILE B 1 127 ? -9.266 -34.438 -9.719 1 87.19 127 ILE B N 1
ATOM 2405 C CA . ILE B 1 127 ? -10.562 -34.75 -10.312 1 87.19 127 ILE B CA 1
ATOM 2406 C C . ILE B 1 127 ? -10.461 -34.688 -11.836 1 87.19 127 ILE B C 1
ATOM 2408 O O . ILE B 1 127 ? -11.047 -35.531 -12.531 1 87.19 127 ILE B O 1
ATOM 2412 N N . LEU B 1 128 ? -9.703 -33.75 -12.336 1 83.31 128 LEU B N 1
ATOM 2413 C CA . LEU B 1 128 ? -9.539 -33.594 -13.773 1 83.31 128 LEU B CA 1
ATOM 2414 C C . LEU B 1 128 ? -8.656 -34.688 -14.352 1 83.31 128 LEU B C 1
ATOM 2416 O O . LEU B 1 128 ? -8.898 -35.188 -15.453 1 83.31 128 LEU B O 1
ATOM 2420 N N . ASP B 1 129 ? -7.547 -34.969 -13.719 1 79.94 129 ASP B N 1
ATOM 2421 C CA . ASP B 1 129 ? -6.586 -35.969 -14.172 1 79.94 129 ASP B CA 1
ATOM 2422 C C . ASP B 1 129 ? -5.938 -36.688 -12.984 1 79.94 129 ASP B C 1
ATOM 2424 O O . ASP B 1 129 ? -5.055 -36.125 -12.328 1 79.94 129 ASP B O 1
ATOM 2428 N N . LEU B 1 130 ? -6.328 -37.875 -12.758 1 67.06 130 LEU B N 1
ATOM 2429 C CA . LEU B 1 130 ? -5.91 -38.656 -11.602 1 67.06 130 LEU B CA 1
ATOM 2430 C C . LEU B 1 130 ? -4.398 -38.844 -11.594 1 67.06 130 LEU B C 1
ATOM 2432 O O . LEU B 1 130 ? -3.807 -39.062 -10.539 1 67.06 130 LEU B O 1
ATOM 2436 N N . ASN B 1 131 ? -3.703 -38.75 -12.656 1 68.31 131 ASN B N 1
ATOM 2437 C CA . ASN B 1 131 ? -2.277 -39.031 -12.734 1 68.31 131 ASN B CA 1
ATOM 2438 C C . ASN B 1 131 ? -1.434 -37.781 -12.672 1 68.31 131 ASN B C 1
ATOM 2440 O O . ASN B 1 131 ? -0.256 -37.781 -13.039 1 68.31 131 ASN B O 1
ATOM 2444 N N . THR B 1 132 ? -2.02 -36.781 -12.172 1 66.56 132 THR B N 1
ATOM 2445 C CA . THR B 1 132 ? -1.253 -35.531 -12.188 1 66.56 132 THR B CA 1
ATOM 2446 C C . THR B 1 132 ? -0.196 -35.531 -11.086 1 66.56 132 THR B C 1
ATOM 2448 O O . THR B 1 132 ? -0.513 -35.75 -9.914 1 66.56 132 THR B O 1
ATOM 2451 N N . PRO B 1 133 ? 1.202 -35.469 -11.422 1 64.56 133 PRO B N 1
ATOM 2452 C CA . PRO B 1 133 ? 2.24 -35.406 -10.391 1 64.56 133 PRO B CA 1
ATOM 2453 C C . PRO B 1 133 ? 2.082 -34.188 -9.492 1 64.56 133 PRO B C 1
ATOM 2455 O O . PRO B 1 133 ? 1.539 -33.156 -9.922 1 64.56 133 PRO B O 1
ATOM 2458 N N . THR B 1 134 ? 2.373 -34.438 -8.273 1 66.25 134 THR B N 1
ATOM 2459 C CA . THR B 1 134 ? 2.334 -33.344 -7.309 1 66.25 134 THR B CA 1
ATOM 2460 C C . THR B 1 134 ? 3.416 -32.312 -7.617 1 66.25 134 THR B C 1
ATOM 2462 O O . THR B 1 134 ? 4.496 -32.688 -8.102 1 66.25 134 THR B O 1
ATOM 2465 N N . THR B 1 135 ? 3.043 -31.125 -7.602 1 65.12 135 THR B N 1
ATOM 2466 C CA . THR B 1 135 ? 3.961 -30.016 -7.891 1 65.12 135 THR B CA 1
ATOM 2467 C C . THR B 1 135 ? 4.895 -29.781 -6.707 1 65.12 135 THR B C 1
ATOM 2469 O O . THR B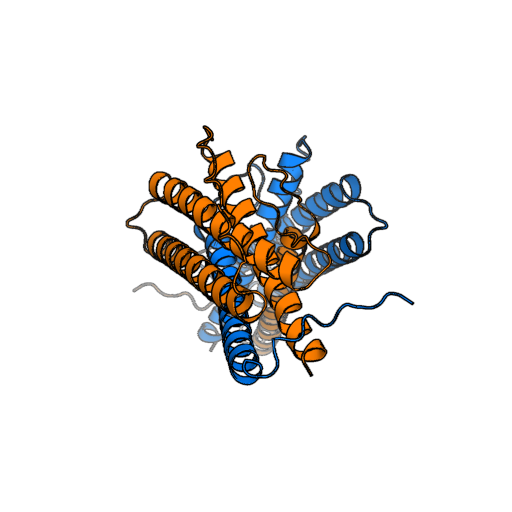 1 135 ? 4.488 -29.906 -5.551 1 65.12 135 THR B O 1
ATOM 2472 N N . THR B 1 136 ? 6.203 -29.719 -7.035 1 70.06 136 THR B N 1
ATOM 2473 C CA . THR B 1 136 ? 7.188 -29.375 -6.008 1 70.06 136 THR B CA 1
ATOM 2474 C C . THR B 1 136 ? 7.578 -27.906 -6.086 1 70.06 136 THR B C 1
ATOM 2476 O O . THR B 1 136 ? 7.801 -27.375 -7.176 1 70.06 136 THR B O 1
ATOM 2479 N N . SER B 1 137 ? 7.316 -27.25 -5.051 1 71.81 137 SER B N 1
ATOM 2480 C CA . SER B 1 137 ? 7.727 -25.844 -4.969 1 71.81 137 SER B CA 1
ATOM 2481 C C . SER B 1 137 ? 9.086 -25.703 -4.289 1 71.81 137 SER B C 1
ATOM 2483 O O . SER B 1 137 ? 9.5 -26.594 -3.535 1 71.81 137 SER B O 1
ATOM 2485 N N . THR B 1 138 ? 9.805 -24.703 -4.793 1 74.75 138 THR B N 1
ATOM 2486 C CA . THR B 1 138 ? 11.117 -24.453 -4.203 1 74.75 138 THR B CA 1
ATOM 2487 C C . THR B 1 138 ? 11.039 -23.312 -3.186 1 74.75 138 THR B C 1
ATOM 2489 O O . THR B 1 138 ? 10.375 -22.297 -3.424 1 74.75 138 THR B O 1
ATOM 2492 N N . LYS B 1 139 ? 11.664 -23.578 -2.064 1 79.31 139 LYS B N 1
ATOM 2493 C CA . LYS B 1 139 ? 11.812 -22.562 -1.03 1 79.31 139 LYS B CA 1
ATOM 2494 C C . LYS B 1 139 ? 12.781 -21.469 -1.476 1 79.31 139 LYS B C 1
ATOM 2496 O O . LYS B 1 139 ? 13.766 -21.75 -2.164 1 79.31 139 LYS B O 1
ATOM 2501 N N . PRO B 1 140 ? 12.398 -20.219 -1.104 1 76.88 140 PRO B N 1
ATOM 2502 C CA . PRO B 1 140 ? 13.352 -19.156 -1.441 1 76.88 140 PRO B CA 1
ATOM 2503 C C . PRO B 1 140 ? 14.688 -19.312 -0.72 1 76.88 140 PRO B C 1
ATOM 2505 O O . PRO B 1 140 ? 14.734 -19.844 0.389 1 76.88 140 PRO B O 1
ATOM 2508 N N . GLN B 1 141 ? 15.68 -18.875 -1.462 1 77.94 141 GLN B N 1
ATOM 2509 C CA . GLN B 1 141 ? 17 -18.859 -0.85 1 77.94 141 GLN B CA 1
ATOM 2510 C C . GLN B 1 141 ? 17.125 -17.703 0.147 1 77.94 141 GLN B C 1
ATOM 2512 O O . GLN B 1 141 ? 16.594 -16.625 -0.08 1 77.94 141 GLN B O 1
ATOM 2517 N N . ASP B 1 142 ? 17.781 -18.109 1.193 1 78 142 ASP B N 1
ATOM 2518 C CA . ASP B 1 142 ? 18.078 -17.047 2.15 1 78 142 ASP B CA 1
ATOM 2519 C C . ASP B 1 142 ? 19.125 -16.078 1.6 1 78 142 ASP B C 1
ATOM 2521 O O . ASP B 1 142 ? 20.234 -16.5 1.251 1 78 142 ASP B O 1
ATOM 2525 N N . VAL B 1 143 ? 18.75 -14.961 1.279 1 81.31 143 VAL B N 1
ATOM 2526 C CA . VAL B 1 143 ? 19.641 -13.898 0.803 1 81.31 143 VAL B CA 1
ATOM 2527 C C . VAL B 1 143 ? 19.875 -12.883 1.918 1 81.31 143 VAL B C 1
ATOM 2529 O O . VAL B 1 143 ? 18.953 -12.531 2.654 1 81.31 143 VAL B O 1
ATOM 2532 N N . LEU B 1 144 ? 21.172 -12.547 2.076 1 83.06 144 LEU B N 1
ATOM 2533 C CA . LEU B 1 144 ? 21.484 -11.508 3.051 1 83.06 144 LEU B CA 1
ATOM 2534 C C . LEU B 1 144 ? 20.938 -10.156 2.592 1 83.06 144 LEU B C 1
ATOM 2536 O O . LEU B 1 144 ? 21.172 -9.742 1.453 1 83.06 144 LEU B O 1
ATOM 2540 N N . ARG B 1 145 ? 20.062 -9.641 3.457 1 81.62 145 ARG B N 1
ATOM 2541 C CA . ARG B 1 145 ? 19.453 -8.344 3.184 1 81.62 145 ARG B CA 1
ATOM 2542 C C . ARG B 1 145 ? 19.609 -7.402 4.375 1 81.62 145 ARG B C 1
ATOM 2544 O O . ARG B 1 145 ? 19.484 -7.832 5.527 1 81.62 145 ARG B O 1
ATOM 2551 N N . ASP B 1 146 ? 19.969 -6.125 4.031 1 78.19 146 ASP B N 1
ATOM 2552 C CA . ASP B 1 146 ? 19.906 -5.148 5.113 1 78.19 146 ASP B CA 1
ATOM 2553 C C . ASP B 1 146 ? 18.469 -4.816 5.469 1 78.19 146 ASP B C 1
ATOM 2555 O O . ASP B 1 146 ? 17.531 -5.352 4.867 1 78.19 146 ASP B O 1
ATOM 2559 N N . ASP B 1 147 ? 18.266 -4.062 6.469 1 75.94 147 ASP B N 1
ATOM 2560 C CA . ASP B 1 147 ? 16.922 -3.801 6.984 1 75.94 147 ASP B CA 1
ATOM 2561 C C . ASP B 1 147 ? 16.031 -3.162 5.918 1 75.94 147 ASP B C 1
ATOM 2563 O O . ASP B 1 147 ? 14.844 -3.463 5.832 1 75.94 147 ASP B O 1
ATOM 2567 N N . TYR B 1 148 ? 16.672 -2.322 5.16 1 71.44 148 TYR B N 1
ATOM 2568 C CA . TYR B 1 148 ? 15.898 -1.677 4.102 1 71.44 148 TYR B CA 1
ATOM 2569 C C . TYR B 1 148 ? 15.453 -2.691 3.055 1 71.44 148 TYR B C 1
ATOM 2571 O O . TYR B 1 148 ? 14.289 -2.695 2.641 1 71.44 148 TYR B O 1
ATOM 2579 N N . GLU B 1 149 ? 16.328 -3.529 2.627 1 76.12 149 GLU B N 1
ATOM 2580 C CA . GLU B 1 149 ? 16.016 -4.543 1.623 1 76.12 149 GLU B CA 1
ATOM 2581 C C . GLU B 1 149 ? 14.977 -5.527 2.139 1 76.12 149 GLU B C 1
ATOM 2583 O O . GLU B 1 149 ? 14.133 -5.996 1.375 1 76.12 149 GLU B O 1
ATOM 2588 N N . LYS B 1 150 ? 15.016 -5.84 3.426 1 83.88 150 LYS B N 1
ATOM 2589 C CA . LYS B 1 150 ? 14.031 -6.734 4.023 1 83.88 150 LYS B CA 1
ATOM 2590 C C . LYS B 1 150 ? 12.625 -6.148 3.932 1 83.88 150 LYS B C 1
ATOM 2592 O O . LYS B 1 150 ? 11.672 -6.859 3.611 1 83.88 150 LYS B O 1
ATOM 2597 N N . LYS B 1 151 ? 12.586 -4.883 4.203 1 79.94 151 LYS B N 1
ATOM 2598 C CA . LYS B 1 151 ? 11.289 -4.215 4.129 1 79.94 151 LYS B CA 1
ATOM 2599 C C . LYS B 1 151 ? 10.766 -4.184 2.697 1 79.94 151 LYS B C 1
ATOM 2601 O O . LYS B 1 151 ? 9.586 -4.457 2.455 1 79.94 151 LYS B O 1
ATOM 2606 N N . LEU B 1 152 ? 11.672 -3.912 1.875 1 76.56 152 LEU B N 1
ATOM 2607 C CA . LEU B 1 152 ? 11.297 -3.859 0.467 1 76.56 152 LEU B CA 1
ATOM 2608 C C . LEU B 1 152 ? 10.859 -5.234 -0.032 1 76.56 152 LEU B C 1
ATOM 2610 O O . LEU B 1 152 ? 9.883 -5.352 -0.775 1 76.56 152 LEU B O 1
ATOM 2614 N N . TYR B 1 153 ? 11.617 -6.18 0.352 1 83.44 153 TYR B N 1
ATOM 2615 C CA . TYR B 1 153 ? 11.289 -7.559 0.004 1 83.44 153 TYR B CA 1
ATOM 2616 C C . TYR B 1 153 ? 9.906 -7.93 0.513 1 83.44 153 TYR B C 1
ATOM 2618 O O . TYR B 1 153 ? 9.102 -8.523 -0.218 1 83.44 153 TYR B O 1
ATOM 2626 N N . GLY B 1 154 ? 9.711 -7.555 1.744 1 87.56 154 GLY B N 1
ATOM 2627 C CA . GLY B 1 154 ? 8.406 -7.859 2.314 1 87.56 154 GLY B CA 1
ATOM 2628 C C . GLY B 1 154 ? 7.262 -7.215 1.556 1 87.56 154 GLY B C 1
ATOM 2629 O O . GLY B 1 154 ? 6.262 -7.871 1.257 1 87.56 154 GLY B O 1
ATOM 2630 N N . TRP B 1 155 ? 7.445 -6.078 1.265 1 82.12 155 TRP B N 1
ATOM 2631 C CA . TRP B 1 155 ? 6.41 -5.387 0.502 1 82.12 155 TRP B CA 1
ATOM 2632 C C . TRP B 1 155 ? 6.211 -6.039 -0.86 1 82.12 155 TRP B C 1
ATOM 2634 O O . TRP B 1 155 ? 5.074 -6.281 -1.28 1 82.12 155 TRP B O 1
ATOM 2644 N N . ALA B 1 156 ? 7.328 -6.262 -1.588 1 82 156 ALA B N 1
ATOM 2645 C CA . ALA B 1 156 ? 7.254 -6.852 -2.922 1 82 156 ALA B CA 1
ATOM 2646 C C . ALA B 1 156 ? 6.531 -8.195 -2.885 1 82 156 ALA B C 1
ATOM 2648 O O . ALA B 1 156 ? 5.691 -8.484 -3.74 1 82 156 ALA B O 1
ATOM 2649 N N . VAL B 1 157 ? 6.844 -8.945 -1.908 1 89.75 157 VAL B N 1
ATOM 2650 C CA . VAL B 1 157 ? 6.234 -10.258 -1.764 1 89.75 157 VAL B CA 1
ATOM 2651 C C . VAL B 1 157 ? 4.738 -10.109 -1.494 1 89.75 157 VAL B C 1
ATOM 2653 O O . VAL B 1 157 ? 3.918 -10.781 -2.127 1 89.75 157 VAL B O 1
ATOM 2656 N N . LEU B 1 158 ? 4.406 -9.234 -0.572 1 89.5 158 LEU B N 1
ATOM 2657 C CA . LEU B 1 158 ? 3.008 -9.094 -0.179 1 89.5 158 LEU B CA 1
ATOM 2658 C C . LEU B 1 158 ? 2.188 -8.461 -1.298 1 89.5 158 LEU B C 1
ATOM 2660 O O . LEU B 1 158 ? 1.017 -8.805 -1.484 1 89.5 158 LEU B O 1
ATOM 2664 N N . ASN B 1 159 ? 2.771 -7.586 -2.02 1 81.5 159 ASN B N 1
ATOM 2665 C CA . ASN B 1 159 ? 2.109 -7.035 -3.197 1 81.5 159 ASN B CA 1
ATOM 2666 C C . ASN B 1 159 ? 1.877 -8.109 -4.262 1 81.5 159 ASN B C 1
ATOM 2668 O O . ASN B 1 159 ? 0.79 -8.195 -4.836 1 81.5 159 ASN B O 1
ATOM 2672 N N . GLY B 1 160 ? 2.932 -8.859 -4.547 1 85.62 160 GLY B N 1
ATOM 2673 C CA . GLY B 1 160 ? 2.791 -9.969 -5.477 1 85.62 160 GLY B CA 1
ATOM 2674 C C . GLY B 1 160 ? 1.761 -10.992 -5.027 1 85.62 160 GLY B C 1
ATOM 2675 O O . GLY B 1 160 ? 1.007 -11.516 -5.848 1 85.62 160 GLY B O 1
ATOM 2676 N N . HIS B 1 161 ? 1.824 -11.234 -3.754 1 93.06 161 HIS B N 1
ATOM 2677 C CA . HIS B 1 161 ? 0.854 -12.133 -3.139 1 93.06 161 HIS B CA 1
ATOM 2678 C C . HIS B 1 161 ? -0.574 -11.672 -3.41 1 93.06 161 HIS B C 1
ATOM 2680 O O . HIS B 1 161 ? -1.426 -12.477 -3.805 1 93.06 161 HIS B O 1
ATOM 2686 N N . LYS B 1 162 ? -0.883 -10.414 -3.197 1 86.81 162 LYS B N 1
ATOM 2687 C CA . LYS B 1 162 ? -2.201 -9.844 -3.471 1 86.81 162 LYS B CA 1
ATOM 2688 C C . LYS B 1 162 ? -2.553 -9.961 -4.949 1 86.81 162 LYS B C 1
ATOM 2690 O O . LYS B 1 162 ? -3.664 -10.367 -5.301 1 86.81 162 LYS B O 1
ATOM 2695 N N . GLU B 1 163 ? -1.673 -9.633 -5.805 1 83.69 163 GLU B N 1
ATOM 2696 C CA . GLU B 1 163 ? -1.893 -9.719 -7.242 1 83.69 163 GLU B CA 1
ATOM 2697 C C . GLU B 1 163 ? -2.158 -11.156 -7.676 1 83.69 163 GLU B C 1
ATOM 2699 O O . GLU B 1 163 ? -3.043 -11.414 -8.492 1 83.69 163 GLU B O 1
ATOM 2704 N N . PHE B 1 164 ? -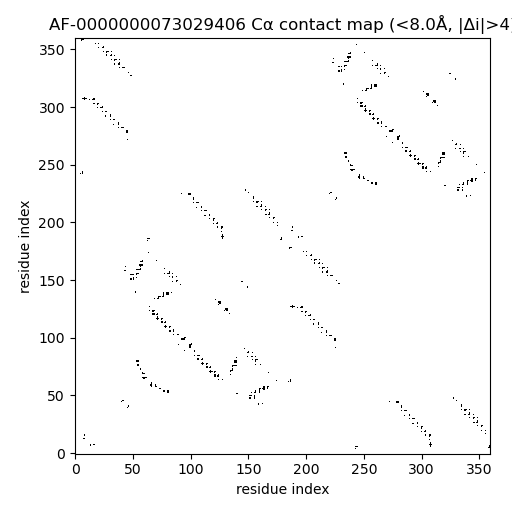1.329 -11.984 -7.137 1 93.38 164 PHE B N 1
ATOM 2705 C CA . PHE B 1 164 ? -1.471 -13.406 -7.453 1 93.38 164 PHE B CA 1
ATOM 2706 C C . PHE B 1 164 ? -2.869 -13.898 -7.102 1 93.38 164 PHE B C 1
ATOM 2708 O O . PHE B 1 164 ? -3.525 -14.547 -7.918 1 93.38 164 PHE B O 1
ATOM 2715 N N . LEU B 1 165 ? -3.33 -13.578 -5.938 1 94.94 165 LEU B N 1
ATOM 2716 C CA . LEU B 1 165 ? -4.637 -14.055 -5.496 1 94.94 165 LEU B CA 1
ATOM 2717 C C . LEU B 1 165 ? -5.754 -13.43 -6.328 1 94.94 165 LEU B C 1
ATOM 2719 O O . LEU B 1 165 ? -6.766 -14.086 -6.598 1 94.94 165 LEU B O 1
ATOM 2723 N N . ALA B 1 166 ? -5.602 -12.227 -6.746 1 86.94 166 ALA B N 1
ATOM 2724 C CA . ALA B 1 166 ? -6.57 -11.609 -7.645 1 86.94 166 ALA B CA 1
ATOM 2725 C C . ALA B 1 166 ? -6.641 -12.367 -8.969 1 86.94 166 ALA B C 1
ATOM 2727 O O . ALA B 1 166 ? -7.73 -12.602 -9.5 1 86.94 166 ALA B O 1
ATOM 2728 N N . MET B 1 167 ? -5.516 -12.734 -9.445 1 89.81 167 MET B N 1
ATOM 2729 C CA . MET B 1 167 ? -5.465 -13.477 -10.703 1 89.81 167 MET B CA 1
ATOM 2730 C C . MET B 1 167 ? -6.047 -14.875 -10.539 1 89.81 167 MET B C 1
ATOM 2732 O O . MET B 1 167 ? -6.727 -15.383 -11.43 1 89.81 167 MET B O 1
ATOM 2736 N N . VAL B 1 168 ? -5.707 -15.492 -9.414 1 95.81 168 VAL B N 1
ATOM 2737 C CA . VAL B 1 168 ? -6.262 -16.812 -9.133 1 95.81 168 VAL B CA 1
ATOM 2738 C C . VAL B 1 168 ? -7.785 -16.75 -9.156 1 95.81 168 VAL B C 1
ATOM 2740 O O . VAL B 1 168 ? -8.438 -17.594 -9.789 1 95.81 168 VAL B O 1
ATOM 2743 N N . LEU B 1 169 ? -8.336 -15.812 -8.477 1 92.06 169 LEU B N 1
ATOM 2744 C CA . LEU B 1 169 ? -9.781 -15.664 -8.414 1 92.06 169 LEU B CA 1
ATOM 2745 C C . LEU B 1 169 ? -10.375 -15.508 -9.812 1 92.06 169 LEU B C 1
ATOM 2747 O O . LEU B 1 169 ? -11.383 -16.125 -10.148 1 92.06 169 LEU B O 1
ATOM 2751 N N . GLN B 1 170 ? -9.742 -14.727 -10.633 1 90.06 170 GLN B N 1
ATOM 2752 C CA . GLN B 1 170 ? -10.203 -14.539 -12 1 90.06 170 GLN B CA 1
ATOM 2753 C C . GLN B 1 170 ? -10.164 -15.852 -12.781 1 90.06 170 GLN B C 1
ATOM 2755 O O . GLN B 1 170 ? -11.117 -16.203 -13.477 1 90.06 170 GLN B O 1
ATOM 2760 N N . GLU B 1 171 ? -9.078 -16.594 -12.633 1 92.5 171 GLU B N 1
ATOM 2761 C CA . GLU B 1 171 ? -8.906 -17.844 -13.367 1 92.5 171 GLU B CA 1
ATOM 2762 C C . GLU B 1 171 ? -9.922 -18.891 -12.922 1 92.5 171 GLU B C 1
ATOM 2764 O O . GLU B 1 171 ? -10.594 -19.5 -13.75 1 92.5 171 GLU B O 1
ATOM 2769 N N . VAL B 1 172 ? -10.07 -19.062 -11.672 1 94.12 172 VAL B N 1
ATOM 2770 C CA . VAL B 1 172 ? -10.93 -20.125 -11.188 1 94.12 172 VAL B CA 1
ATOM 2771 C C . VAL B 1 172 ? -12.391 -19.766 -11.43 1 94.12 172 VAL B C 1
ATOM 2773 O O . VAL B 1 172 ? -13.219 -20.641 -11.672 1 94.12 172 VAL B O 1
ATOM 2776 N N . ALA B 1 173 ? -12.75 -18.531 -11.344 1 89.69 173 ALA B N 1
ATOM 2777 C CA . ALA B 1 173 ? -14.102 -18.094 -11.695 1 89.69 173 ALA B CA 1
ATOM 2778 C C . ALA B 1 173 ? -14.391 -18.359 -13.172 1 89.69 173 ALA B C 1
ATOM 2780 O O . ALA B 1 173 ? -15.516 -18.703 -13.539 1 89.69 173 ALA B O 1
ATOM 2781 N N . GLY B 1 174 ? -13.367 -18.234 -13.953 1 88.81 174 GLY B N 1
ATOM 2782 C CA . GLY B 1 174 ? -13.516 -18.484 -15.383 1 88.81 174 GLY B CA 1
ATOM 2783 C C . GLY B 1 174 ? -13.75 -19.953 -15.703 1 88.81 174 GLY B C 1
ATOM 2784 O O . GLY B 1 174 ? -14.359 -20.281 -16.719 1 88.81 174 GLY B O 1
ATOM 2785 N N . PHE B 1 175 ? -13.289 -20.844 -14.852 1 85.69 175 PHE B N 1
ATOM 2786 C CA . PHE B 1 175 ? -13.469 -22.266 -15.062 1 85.69 175 PHE B CA 1
ATOM 2787 C C . PHE B 1 175 ? -14.93 -22.672 -14.867 1 85.69 175 PHE B C 1
ATOM 2789 O O . PHE B 1 175 ? -15.367 -23.703 -15.359 1 85.69 175 PHE B O 1
ATOM 2796 N N . LYS B 1 176 ? -15.578 -21.875 -14.047 1 78.06 176 LYS B N 1
ATOM 2797 C CA . LYS B 1 176 ? -16.984 -22.156 -13.82 1 78.06 176 LYS B CA 1
ATOM 2798 C C . LYS B 1 176 ? -17.797 -21.969 -15.102 1 78.06 176 LYS B C 1
ATOM 2800 O O . LYS B 1 176 ? -18.719 -22.75 -15.383 1 78.06 176 LYS B O 1
ATOM 2805 N N . ASP B 1 177 ? -17.484 -21 -15.836 1 64.62 177 ASP B N 1
ATOM 2806 C CA . ASP B 1 177 ? -18.219 -20.703 -17.062 1 64.62 177 ASP B CA 1
ATOM 2807 C C . ASP B 1 177 ? -17.891 -21.734 -18.156 1 64.62 177 ASP B C 1
ATOM 2809 O O . ASP B 1 177 ? -18.75 -22.031 -19 1 64.62 177 ASP B O 1
ATOM 2813 N N . LYS B 1 178 ? -16.797 -22.359 -18.156 1 58.19 178 LYS B N 1
ATOM 2814 C CA . LYS B 1 178 ? -16.406 -23.281 -19.219 1 58.19 178 LYS B CA 1
ATOM 2815 C C . LYS B 1 178 ? -16.859 -24.703 -18.891 1 58.19 178 LYS B C 1
ATOM 2817 O O . LYS B 1 178 ? -16.766 -25.609 -19.734 1 58.19 178 LYS B O 1
ATOM 2822 N N . SER B 1 179 ? -17.031 -25.031 -17.609 1 51.06 179 SER B N 1
ATOM 2823 C CA . SER B 1 179 ? -17.469 -26.375 -17.234 1 51.06 179 SER B CA 1
ATOM 2824 C C . SER B 1 179 ? -18.953 -26.562 -17.5 1 51.06 179 SER B C 1
ATOM 2826 O O . SER B 1 179 ? -19.469 -27.672 -17.359 1 51.06 179 SER B O 1
ATOM 2828 N N . VAL B 1 180 ? -19.625 -25.453 -17.688 1 41 180 VAL B N 1
ATOM 2829 C CA . VAL B 1 180 ? -21.016 -25.688 -18.078 1 41 180 VAL B CA 1
ATOM 2830 C C . VAL B 1 180 ? -21.078 -26.016 -19.578 1 41 180 VAL B C 1
ATOM 2832 O O . VAL B 1 180 ? -20.297 -25.484 -20.359 1 41 180 VAL B O 1
#

Sequence (360 aa):
MLETARAAPHSGNVDKYQKALEQTIELSKLSDHEAGILLTSYVSNKIEWSMDGVPSATIAGSTPKEKLRNISNKAMIFHWHIAMVTKYMTKMLEVSDNDTQILLGLLSDSRDRLKKLSGRVEVLLQILDLNTPTTTSTKPQDVLRDDYEKKLYGWAVLNGHKEFLAMVLQEVAGFKDKSVMLETARAAPHSGNVDKYQKALEQTIELSKLSDHEAGILLTSYVSNKIEWSMDGVPSATIAGSTPKEKLRNISNKAMIFHWHIAMVTKYMTKMLEVSDNDTQILLGLLSDSRDRLKKLSGRVEVLLQILDLNTPTTTSTKPQDVLRDDYEKKLYGWAVLNGHKEFLAMVLQEVAGFKDKSV

Solvent-accessible surface area (backbone atoms only — not comparable to full-atom values): 19704 Å² total; per-residue (Å²): 132,82,74,76,76,67,81,64,41,57,82,90,40,45,66,60,41,52,52,48,49,52,53,45,40,52,49,31,52,52,46,30,53,50,32,50,54,40,43,50,46,49,57,72,70,63,52,76,64,78,49,87,93,52,72,77,44,75,80,50,67,92,46,69,67,46,31,40,50,38,47,26,28,48,28,45,33,50,29,41,48,49,51,50,35,48,52,48,47,58,72,72,41,61,64,83,37,67,70,46,43,52,47,53,49,43,51,51,51,50,34,51,47,25,51,50,50,22,51,46,38,49,51,47,43,40,57,58,37,77,80,63,77,80,73,82,57,68,71,74,76,90,66,96,60,57,74,68,52,43,51,50,48,35,49,45,41,39,50,26,48,30,52,24,30,50,50,47,34,55,53,54,53,50,49,58,66,58,71,100,134,83,74,76,75,66,82,64,42,56,81,87,42,44,67,60,40,53,52,49,48,52,52,45,39,52,50,29,51,51,47,29,54,51,32,50,53,40,43,49,47,50,57,73,69,63,53,75,64,77,49,88,92,53,70,76,43,74,79,52,66,90,46,69,66,45,30,40,52,39,48,26,28,48,28,44,36,49,28,40,47,50,50,49,35,48,53,49,49,58,72,71,42,61,65,84,38,66,70,44,42,51,46,53,49,42,51,50,52,50,33,51,46,25,50,51,49,22,51,47,37,49,50,48,44,40,58,58,36,77,82,62,77,82,74,80,60,67,72,71,76,90,67,94,62,55,74,67,52,43,51,49,48,35,48,44,40,41,50,25,48,30,50,24,31,51,50,49,35,54,52,54,55,51,50,58,66,59,70,100

Foldseek 3Di:
DPPPPDPDPDPVCNVVVVVVVVVVVVVVVVVVVVVVVVVLCVLQPDPCLPDPQADALDQDDDDLLSSLLSLLQVLVQLLQLLVLLLVLLPVPDDCPDPVSVVVNVVSVVSSVVSNVSSVVSVVVSCVVPVPDDHDDYDHTDDDDDDNVSSVSSNSSSVSSSVSNVVVVVVSVVVVVVVVD/DPPPPPPDPDPPCNVVVVVVVVVVVVVVVVVVVVVVVVVLCVLQPDPCVPDPQADALDQDDDDLLSSLLSLLQVLVQLLQLLVLLLVLLPVVDDCPDPVSVVVNVVSVVSSVVSNVSSVVSVVVSCVVPVPDDHDDYDHTDDDDDDNVSSVSSNSSSVSSSVSNVVVVVVSVVVVVVVVD

Radius of gyration: 24.87 Å; Cα contacts (8 Å, |Δi|>4): 424; chains: 2; bounding box: 44×77×71 Å

pLDDT: mean 82.75, std 15.45, range [22.84, 97.5]

Organism: Oncorhynchus kisutch (NCBI:txid8019)

InterPro domains:
  IPR009079 Four-helical cytokine-like, core [G3DSA:1.20.1250.10] (3-171)
  IPR009079 Four-helical cytokine-like, core [SSF47266] (18-178)